Protein 1XWV (pdb70)

B-factor: mean 29.56, std 9.48, range [6.05, 67.04]

Sequence (258 aa):
DQVDVKDCANNEIIKKVMVDGCHGSDPCIIHRGKPFTLEALFDANQNTKTAKIEIIKASLDGLEIDVPGIDTNACHFMKCPLVKGQQYDAKYTWNVPKIAPKSENVVVTVKLVGDNGVLACAIATHAKIRDDQVDDVKDCANNEIKKVMMVDGCHGSDPCIIHRGKPFTLEALFDANQNTKTAKIEIKASLDGLEIDVPGIDTNACHFMKCCPPLLVKGQQYDAKYTWNVPKIAPKSENVVVTVKLVGDNGVLACAIATHAKIRD

Secondary structure (DSSP, 8-state):
-BB--EESSSS-EEEEEETT--BTS-EEEETTSEEEEEEEEE--S-BS--EEEEEEEETTEEE---S---BGGGTS-SSB-TT-EEEEEEEEE--TTSPPBS-EEEEEEEEETTEEEEEEEE--EEEE-/-BB--EESS-S-EEEEEETT--BTS-EEEETTSEEEEEEEEE-SS-BS--EEEEEEEETTEEEPPTT---BGGGTS-SSB-TT-EEEEEEEEE--TTSPPBS-EEEEEEEEETTEEEEEEEE--EEEE-

Radius of gyration: 23.74 Å; Cα contacts (8 Å, |Δi|>4): 698; chains: 2; bounding box: 24×48×70 Å

Organism: Dermatophagoides farinae (NCBI:txid6954)

Structure (mmCIF, N/CA/C/O backbone):
data_1XWV
#
_entry.id   1XWV
#
_cell.length_a   25.712
_cell.length_b   47.638
_cell.length_c   48.275
_cell.angle_alpha   85.98
_cell.angle_beta   75.90
_cell.angle_gamma   82.76
#
_symmetry.space_group_name_H-M   'P 1'
#
loop_
_entity.id
_entity.type
_entity.pdbx_description
1 polymer 'Der f II'
2 non-polymer 3,6,9,12,15,18,21,24,27,30,33,36,39-TRIDECAOXAHENTETRACONTANE-1,41-DIOL
3 non-polymer 3,6,9,12,15,18,21,24,27-NONAOXANONACOSANE-1,29-DIOL
4 water water
#
loop_
_atom_site.group_PDB
_atom_site.id
_atom_site.type_symbol
_atom_site.label_atom_id
_atom_site.label_alt_id
_atom_site.label_comp_id
_atom_site.label_asym_id
_atom_site.label_entity_id
_atom_site.label_seq_id
_atom_site.pdbx_PDB_ins_code
_atom_site.Cartn_x
_atom_site.Cartn_y
_atom_site.Cartn_z
_atom_site.occupancy
_atom_site.B_iso_or_equiv
_atom_site.auth_seq_id
_atom_site.auth_comp_id
_atom_site.auth_asym_id
_atom_site.auth_atom_id
_atom_site.pdbx_PDB_model_num
ATOM 1 N N . ASP A 1 1 ? -1.827 18.790 10.394 1.00 25.41 1 ASP A N 1
ATOM 2 C CA . ASP A 1 1 ? -1.084 19.785 9.567 1.00 26.80 1 ASP A CA 1
ATOM 3 C C . ASP A 1 1 ? 0.010 19.077 8.783 1.00 26.62 1 ASP A C 1
ATOM 4 O O . ASP A 1 1 ? 0.154 17.860 8.852 1.00 19.34 1 ASP A O 1
ATOM 9 N N . GLN A 1 2 ? 0.786 19.841 8.029 1.00 26.33 2 GLN A N 1
ATOM 10 C CA . GLN A 1 2 ? 1.888 19.248 7.293 1.00 27.60 2 GLN A CA 1
ATOM 11 C C . GLN A 1 2 ? 2.945 18.814 8.309 1.00 26.76 2 GLN A C 1
ATOM 12 O O . GLN A 1 2 ? 3.202 19.530 9.277 1.00 27.62 2 GLN A O 1
ATOM 18 N N . VAL A 1 3 ? 3.553 17.651 8.088 1.00 22.81 3 VAL A N 1
ATOM 19 C CA . VAL A 1 3 ? 4.583 17.140 8.983 1.00 22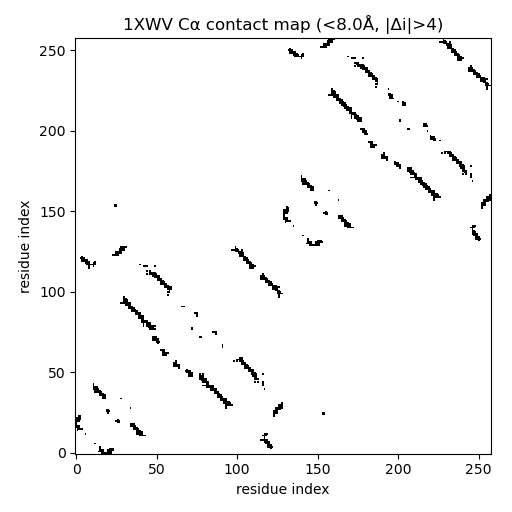.64 3 VAL A CA 1
ATOM 20 C C . VAL A 1 3 ? 5.876 16.798 8.260 1.00 24.69 3 VAL A C 1
ATOM 21 O O . VAL A 1 3 ? 5.885 16.552 7.051 1.00 24.79 3 VAL A O 1
ATOM 25 N N . ASP A 1 4 ? 6.965 16.760 9.022 1.00 25.16 4 ASP A N 1
ATOM 26 C CA . ASP A 1 4 ? 8.283 16.447 8.486 1.00 26.55 4 ASP A CA 1
ATOM 27 C C . ASP A 1 4 ? 8.514 14.956 8.337 1.00 25.54 4 ASP A C 1
ATOM 28 O O . ASP A 1 4 ? 8.309 14.197 9.279 1.00 21.80 4 ASP A O 1
ATOM 33 N N . VAL A 1 5 ? 8.951 14.544 7.150 1.00 20.12 5 VAL A N 1
ATOM 34 C CA . VAL A 1 5 ? 9.269 13.142 6.905 1.00 20.86 5 VAL A CA 1
ATOM 35 C C . VAL A 1 5 ? 10.583 13.057 6.135 1.00 21.68 5 VAL A C 1
ATOM 36 O O . VAL A 1 5 ? 11.006 14.033 5.504 1.00 18.75 5 VAL A O 1
ATOM 40 N N . LYS A 1 6 ? 11.232 11.898 6.190 1.00 21.43 6 LYS A N 1
ATOM 41 C CA . LYS A 1 6 ? 12.482 11.681 5.467 1.00 23.32 6 LYS A CA 1
ATOM 42 C C . LYS A 1 6 ? 12.150 10.830 4.230 1.00 25.98 6 LYS A C 1
ATOM 43 O O . LYS A 1 6 ? 11.481 9.804 4.347 1.00 26.37 6 LYS A O 1
ATOM 49 N N . ASP A 1 7 ? 12.632 11.237 3.059 1.00 20.93 7 ASP A N 1
ATOM 50 C CA . ASP A 1 7 ? 12.324 10.498 1.833 1.00 21.96 7 ASP A CA 1
ATOM 51 C C . ASP A 1 7 ? 13.296 9.355 1.589 1.00 23.66 7 ASP A C 1
ATOM 52 O O . ASP A 1 7 ? 14.515 9.541 1.620 1.00 27.21 7 ASP A O 1
ATOM 57 N N . CYS A 1 8 ? 12.759 8.163 1.357 1.00 19.44 8 CYS A N 1
ATOM 58 C CA . CYS A 1 8 ? 13.611 7.005 1.149 1.00 23.87 8 CYS A CA 1
ATOM 59 C C . CYS A 1 8 ? 13.546 6.429 -0.260 1.00 21.43 8 CYS A C 1
ATOM 60 O O . CYS A 1 8 ? 13.766 5.238 -0.464 1.00 22.42 8 CYS A O 1
ATOM 63 N N . ALA A 1 9 ? 13.226 7.289 -1.223 1.00 21.20 9 ALA A N 1
ATOM 64 C CA . ALA A 1 9 ? 13.198 6.900 -2.631 1.00 21.50 9 ALA A CA 1
ATOM 65 C C . ALA A 1 9 ? 13.761 8.093 -3.414 1.00 23.54 9 ALA A C 1
ATOM 66 O O . ALA A 1 9 ? 14.882 8.522 -3.136 1.00 25.18 9 ALA A O 1
ATOM 68 N N . ASN A 1 10 ? 12.997 8.676 -4.330 1.00 21.63 10 ASN A N 1
ATOM 69 C CA . ASN A 1 10 ? 13.532 9.789 -5.103 1.00 24.58 10 ASN A CA 1
ATOM 70 C C . ASN A 1 10 ? 12.739 11.073 -4.997 1.00 24.69 10 ASN A C 1
ATOM 71 O O . ASN A 1 10 ? 12.563 11.788 -5.985 1.00 25.41 10 ASN A O 1
ATOM 76 N N . ASN A 1 11 ? 12.247 11.374 -3.797 1.00 22.29 11 ASN A N 1
ATOM 77 C CA . ASN A 1 11 ? 11.495 12.607 -3.580 1.00 24.69 11 ASN A CA 1
ATOM 78 C C . ASN A 1 11 ? 10.169 12.721 -4.320 1.00 25.03 11 ASN A C 1
ATOM 79 O O . ASN A 1 11 ? 9.721 13.836 -4.603 1.00 24.41 11 ASN A O 1
ATOM 84 N N . GLU A 1 12 ? 9.534 11.591 -4.613 1.00 20.71 12 GLU A N 1
ATOM 85 C CA . GLU A 1 12 ? 8.251 11.610 -5.309 1.00 20.10 12 GLU A CA 1
ATOM 86 C C . GLU A 1 12 ? 7.159 12.251 -4.450 1.00 21.44 12 GLU A C 1
ATOM 87 O O . GLU A 1 12 ? 6.240 12.881 -4.969 1.00 16.62 12 GLU A O 1
ATOM 93 N N A ILE A 1 13 ? 7.275 12.102 -3.133 0.50 16.67 13 ILE A N 1
ATOM 94 N N B ILE A 1 13 ? 7.276 12.101 -3.133 0.50 16.78 13 ILE A N 1
ATOM 95 C CA A ILE A 1 13 ? 6.303 12.674 -2.212 0.50 17.71 13 ILE A CA 1
ATOM 96 C CA B ILE A 1 13 ? 6.304 12.674 -2.213 0.50 18.00 13 ILE A CA 1
ATOM 97 C C A ILE A 1 13 ? 6.536 14.182 -2.097 0.50 18.87 13 ILE A C 1
ATOM 98 C C B ILE A 1 13 ? 6.535 14.182 -2.098 0.50 18.98 13 ILE A C 1
ATOM 99 O O A ILE A 1 13 ? 7.652 14.622 -1.836 0.50 21.61 13 ILE A O 1
ATOM 100 O O B ILE A 1 13 ? 7.652 14.622 -1.836 0.50 21.63 13 ILE A O 1
ATOM 109 N N . LYS A 1 14 ? 5.477 14.959 -2.298 1.00 15.01 14 LYS A N 1
ATOM 110 C CA . LYS A 1 14 ? 5.561 16.423 -2.237 1.00 23.06 14 LYS A CA 1
ATOM 111 C C . LYS A 1 14 ? 5.085 17.042 -0.925 1.00 22.94 14 LYS A C 1
ATOM 112 O O . LYS A 1 14 ? 5.544 18.115 -0.531 1.00 21.30 14 LYS A O 1
ATOM 118 N N . LYS A 1 15 ? 4.142 16.387 -0.263 1.00 23.46 15 LYS A N 1
ATOM 119 C CA . LYS A 1 15 ? 3.622 16.929 0.987 1.00 21.81 15 LYS A CA 1
ATOM 120 C C . LYS A 1 15 ? 2.970 15.816 1.772 1.00 22.14 15 LYS A C 1
ATOM 121 O O . LYS A 1 15 ? 2.299 14.965 1.199 1.00 19.88 15 LYS A O 1
ATOM 127 N N . VAL A 1 16 ? 3.191 15.805 3.081 1.00 15.03 16 VAL A N 1
ATOM 128 C CA . VAL A 1 16 ? 2.558 14.807 3.916 1.00 16.50 16 VAL A CA 1
ATOM 129 C C . VAL A 1 16 ? 1.886 15.581 5.039 1.00 17.51 16 VAL A C 1
ATOM 130 O O . VAL A 1 16 ? 2.475 16.502 5.606 1.00 19.89 16 VAL A O 1
ATOM 134 N N . MET A 1 17 ? 0.639 15.218 5.316 1.00 16.58 17 MET A N 1
ATOM 135 C CA . MET A 1 17 ? -0.152 15.835 6.370 1.00 20.55 17 MET A CA 1
ATOM 136 C C . MET A 1 17 ? -0.667 14.746 7.301 1.00 18.72 17 MET A C 1
ATOM 137 O O . MET A 1 17 ? -1.001 13.647 6.859 1.00 19.46 17 MET A O 1
ATOM 142 N N . VAL A 1 18 ? -0.746 15.065 8.588 1.00 16.45 18 VAL A N 1
ATOM 143 C CA . VAL A 1 18 ? -1.247 14.124 9.570 1.00 19.85 18 VAL A CA 1
ATOM 144 C C . VAL A 1 18 ? -2.163 14.891 10.519 1.00 20.45 18 VAL A C 1
ATOM 145 O O . VAL A 1 18 ? -1.743 15.857 11.140 1.00 19.32 18 VAL A O 1
ATOM 149 N N . ASP A 1 19 ? -3.418 14.465 10.609 1.00 22.71 19 ASP A N 1
ATOM 150 C CA . ASP A 1 19 ? -4.375 15.131 11.485 1.00 23.73 19 ASP A CA 1
ATOM 151 C C . ASP A 1 19 ? -3.897 15.170 12.929 1.00 21.19 19 ASP A C 1
ATOM 152 O O . ASP A 1 19 ? -3.608 14.136 13.520 1.00 21.72 19 ASP A O 1
ATOM 157 N N . GLY A 1 20 ? -3.816 16.376 13.482 1.00 24.77 20 GLY A N 1
ATOM 158 C CA . GLY A 1 20 ? -3.394 16.538 14.863 1.00 22.03 20 GLY A CA 1
ATOM 159 C C . GLY A 1 20 ? -1.896 16.710 15.062 1.00 22.36 20 GLY A C 1
ATOM 160 O O . GLY A 1 20 ? -1.444 16.924 16.185 1.00 22.40 20 GLY A O 1
ATOM 161 N N . CYS A 1 21 ? -1.120 16.611 13.990 1.00 17.88 21 CYS A N 1
ATOM 162 C CA . CYS A 1 21 ? 0.326 16.762 14.107 1.00 20.00 21 CYS A CA 1
ATOM 163 C C . CYS A 1 21 ? 0.850 17.934 13.319 1.00 20.79 21 CYS A C 1
ATOM 164 O O . CYS A 1 21 ? 0.173 18.415 12.409 1.00 19.42 21 CYS A O 1
ATOM 167 N N . HIS A 1 22 ? 2.056 18.391 13.666 1.00 17.78 22 HIS A N 1
ATOM 168 C CA . HIS A 1 22 ? 2.644 19.557 13.014 1.00 22.47 22 HIS A CA 1
ATOM 169 C C . HIS A 1 22 ? 4.163 19.545 12.858 1.00 19.61 22 HIS A C 1
ATOM 170 O O . HIS A 1 22 ? 4.894 19.273 13.810 1.00 24.50 22 HIS A O 1
ATOM 177 N N . GLY A 1 23 ? 4.625 19.879 11.652 1.00 21.27 23 GLY A N 1
ATOM 178 C CA . GLY A 1 23 ? 6.052 19.946 11.353 1.00 20.44 23 GLY A CA 1
ATOM 179 C C . GLY A 1 23 ? 6.935 18.858 11.929 1.00 22.60 23 GLY A C 1
ATOM 180 O O . GLY A 1 23 ? 6.712 17.680 11.673 1.00 24.90 23 GLY A O 1
ATOM 181 N N . SER A 1 24 ? 7.952 19.246 12.695 1.00 25.42 24 SER A N 1
ATOM 182 C CA . SER A 1 24 ? 8.850 18.270 13.311 1.00 21.92 24 SER A CA 1
ATOM 183 C C . SER A 1 24 ? 8.515 18.043 14.787 1.00 19.73 24 SER A C 1
ATOM 184 O O . SER A 1 24 ? 9.307 17.461 15.522 1.00 26.21 24 SER A O 1
ATOM 187 N N . ASP A 1 25 ? 7.350 18.508 15.216 1.00 19.96 25 ASP A N 1
ATOM 188 C CA . ASP A 1 25 ? 6.930 18.325 16.612 1.00 13.42 25 ASP A CA 1
ATOM 189 C C . ASP A 1 25 ? 6.669 16.827 16.832 1.00 20.88 25 ASP A C 1
ATOM 190 O O . ASP A 1 25 ? 6.439 16.069 15.874 1.00 16.04 25 ASP A O 1
ATOM 195 N N . PRO A 1 26 ? 6.725 16.375 18.089 1.00 19.50 26 PRO A N 1
ATOM 196 C CA . PRO A 1 26 ? 6.446 14.954 18.316 1.00 16.09 26 PRO A CA 1
ATOM 197 C C . PRO A 1 26 ? 5.000 14.813 17.845 1.00 16.57 26 PRO A C 1
ATOM 198 O O . PRO A 1 26 ? 4.172 15.678 18.130 1.00 16.48 26 PRO A O 1
ATOM 202 N N . CYS A 1 27 ? 4.704 13.743 17.114 1.00 15.16 27 CYS A N 1
ATOM 203 C CA . CYS A 1 27 ? 3.371 13.521 16.574 1.00 15.08 27 CYS A CA 1
ATOM 204 C C . CYS A 1 27 ? 2.709 12.465 17.422 1.00 13.50 27 CYS A C 1
ATOM 205 O O . CYS A 1 27 ? 3.058 11.287 17.351 1.00 13.14 27 CYS A O 1
ATOM 208 N N . ILE A 1 28 ? 1.774 12.911 18.251 1.00 13.85 28 ILE A N 1
ATOM 209 C CA . ILE A 1 28 ? 1.110 12.015 19.168 1.00 14.76 28 ILE A CA 1
ATOM 210 C C . ILE A 1 28 ? 0.054 11.155 18.557 1.00 17.11 28 ILE A C 1
ATOM 211 O O . ILE A 1 28 ? -0.903 11.647 17.956 1.00 16.69 28 ILE A O 1
ATOM 216 N N . ILE A 1 29 ? 0.245 9.854 18.705 1.00 14.58 29 ILE A N 1
ATOM 217 C CA . ILE A 1 29 ? -0.711 8.902 18.215 1.00 17.39 29 ILE A CA 1
ATOM 218 C C . ILE A 1 29 ? -1.396 8.318 19.435 1.00 20.01 29 ILE A C 1
ATOM 219 O O . ILE A 1 29 ? -0.765 7.665 20.260 1.00 19.37 29 ILE A O 1
ATOM 224 N N . HIS A 1 30 ? -2.692 8.595 19.546 1.00 20.31 30 HIS A N 1
ATOM 225 C CA . HIS A 1 30 ? -3.486 8.123 20.669 1.00 22.23 30 HIS A CA 1
ATOM 226 C C . HIS A 1 30 ? -4.029 6.748 20.327 1.00 23.44 30 HIS A C 1
ATOM 227 O O . HIS A 1 30 ? -4.848 6.589 19.421 1.00 21.64 30 HIS A O 1
ATOM 234 N N . ARG A 1 31 ? -3.547 5.738 21.034 1.00 20.10 31 ARG A N 1
ATOM 235 C CA . ARG A 1 31 ? -4.005 4.397 20.759 1.00 23.92 31 ARG A CA 1
ATOM 236 C C . ARG A 1 31 ? -5.506 4.275 21.039 1.00 24.86 31 ARG A C 1
ATOM 237 O O . ARG A 1 31 ? -6.037 4.916 21.949 1.00 24.33 31 ARG A O 1
ATOM 245 N N . GLY A 1 32 ? -6.183 3.469 20.228 1.00 22.70 32 GLY A N 1
ATOM 246 C CA . GLY A 1 32 ? -7.612 3.287 20.385 1.00 24.41 32 GLY A CA 1
ATOM 247 C C . GLY A 1 32 ? -8.400 4.313 19.587 1.00 26.20 32 GLY A C 1
ATOM 248 O O . GLY A 1 32 ? -9.627 4.385 19.685 1.00 25.26 32 GLY A O 1
ATOM 249 N N . LYS A 1 33 ? -7.707 5.121 18.788 1.00 22.38 33 LYS A N 1
ATOM 250 C CA . LYS A 1 33 ? -8.405 6.130 18.014 1.00 23.60 33 LYS A CA 1
ATOM 251 C C . LYS A 1 33 ? -7.949 6.226 16.588 1.00 19.88 33 LYS A C 1
ATOM 252 O O . LYS A 1 33 ? -6.849 5.804 16.250 1.00 19.81 33 LYS A O 1
ATOM 258 N N . PRO A 1 34 ? -8.780 6.828 15.736 1.00 20.61 34 PRO A N 1
ATOM 259 C CA . PRO A 1 34 ? -8.441 6.976 14.321 1.00 19.20 34 PRO A CA 1
ATOM 260 C C . PRO A 1 34 ? -7.254 7.902 14.077 1.00 21.18 34 PRO A C 1
ATOM 261 O O . PRO A 1 34 ? -7.150 8.977 14.668 1.00 21.83 34 PRO A O 1
ATOM 265 N N . PHE A 1 35 ? -6.374 7.472 13.180 1.00 17.52 35 PHE A N 1
ATOM 266 C CA . PHE A 1 35 ? -5.182 8.227 12.813 1.00 19.40 35 PHE A CA 1
ATOM 267 C C . PHE A 1 35 ? -5.355 8.509 11.327 1.00 17.17 35 PHE A C 1
ATOM 268 O O . PHE A 1 35 ? -5.561 7.585 10.565 1.00 14.08 35 PHE A O 1
ATOM 276 N N . THR A 1 36 ? -5.272 9.772 10.928 1.00 18.83 36 THR A N 1
ATOM 277 C CA . THR A 1 36 ? -5.463 10.133 9.528 1.00 21.29 36 THR A CA 1
ATOM 278 C C . THR A 1 36 ? -4.286 10.873 8.903 1.00 22.03 36 THR A C 1
ATOM 279 O O . THR A 1 36 ? -3.783 11.833 9.464 1.00 16.81 36 THR A O 1
ATOM 283 N N . LEU A 1 37 ? -3.862 10.424 7.728 1.00 21.75 37 LEU A N 1
ATOM 284 C CA . LEU A 1 37 ? -2.786 11.098 7.033 1.00 23.51 37 LEU A CA 1
ATOM 285 C C . LEU A 1 37 ? -3.153 11.295 5.579 1.00 22.02 37 LEU A C 1
ATOM 286 O O . LEU A 1 37 ? -4.082 10.683 5.058 1.00 19.70 37 LEU A O 1
ATOM 291 N N . GLU A 1 38 ? -2.391 12.149 4.923 1.00 22.13 38 GLU A N 1
ATOM 292 C CA . GLU A 1 38 ? -2.633 12.434 3.537 1.00 19.18 38 GLU A CA 1
ATOM 293 C C . GLU A 1 38 ? -1.302 12.823 2.934 1.00 22.92 38 GLU A C 1
ATOM 294 O O . GLU A 1 38 ? -0.550 13.598 3.524 1.00 19.22 38 GLU A O 1
ATOM 300 N N . ALA A 1 39 ? -0.994 12.268 1.767 1.00 15.51 39 ALA A N 1
ATOM 301 C CA . ALA A 1 39 ? 0.267 12.585 1.118 1.00 16.27 39 ALA A CA 1
ATOM 302 C C . ALA A 1 39 ? 0.039 12.805 -0.360 1.00 19.82 39 ALA A C 1
ATOM 303 O O . ALA A 1 39 ? -0.732 12.086 -0.990 1.00 17.15 39 ALA A O 1
ATOM 305 N N . LEU A 1 40 ? 0.696 13.830 -0.887 1.00 15.95 40 LEU A N 1
ATOM 306 C CA . LEU A 1 40 ? 0.622 14.137 -2.305 1.00 20.19 40 LEU A CA 1
ATOM 307 C C . LEU A 1 40 ? 1.946 13.670 -2.892 1.00 17.35 40 LEU A C 1
ATOM 308 O O . LEU A 1 40 ? 2.998 13.890 -2.307 1.00 19.36 40 LEU A O 1
ATOM 313 N N . PHE A 1 41 ? 1.899 12.999 -4.040 1.00 21.10 41 PHE A N 1
ATOM 314 C CA . PHE A 1 41 ? 3.123 12.537 -4.672 1.00 19.42 41 PHE A CA 1
ATOM 315 C C . PHE A 1 41 ? 2.947 12.461 -6.184 1.00 17.90 41 PHE A C 1
ATOM 316 O O . PHE A 1 41 ? 1.835 12.305 -6.669 1.00 20.10 41 PHE A O 1
ATOM 324 N N . ASP A 1 42 ? 4.052 12.588 -6.911 1.00 19.05 42 ASP A N 1
ATOM 325 C CA . ASP A 1 42 ? 4.037 12.493 -8.370 1.00 21.35 42 ASP A CA 1
ATOM 326 C C . ASP A 1 42 ? 4.398 11.050 -8.748 1.00 20.60 42 ASP A C 1
ATOM 327 O O . ASP A 1 42 ? 5.380 10.507 -8.243 1.00 16.96 42 ASP A O 1
ATOM 332 N N . ALA A 1 43 ? 3.598 10.443 -9.623 1.00 22.43 43 ALA A N 1
ATOM 333 C CA . ALA A 1 43 ? 3.830 9.072 -10.067 1.00 18.68 43 ALA A CA 1
ATOM 334 C C . ALA A 1 43 ? 5.066 9.042 -10.963 1.00 23.36 43 ALA A C 1
ATOM 335 O O . ALA A 1 43 ? 5.174 9.824 -11.912 1.00 20.77 43 ALA A O 1
ATOM 337 N N . ASN A 1 44 ? 5.985 8.126 -10.666 1.00 22.59 44 ASN A N 1
ATOM 338 C CA . ASN A 1 44 ? 7.231 8.030 -11.411 1.00 21.76 44 ASN A CA 1
ATOM 339 C C . ASN A 1 44 ? 7.226 6.946 -12.467 1.00 22.37 44 ASN A C 1
ATOM 340 O O . ASN A 1 44 ? 8.276 6.596 -13.003 1.00 22.95 44 ASN A O 1
ATOM 345 N N . GLN A 1 45 ? 6.045 6.422 -12.766 1.00 19.37 45 GLN A N 1
ATOM 346 C CA . GLN A 1 45 ? 5.929 5.348 -13.732 1.00 25.99 45 GLN A CA 1
ATOM 347 C C . GLN A 1 45 ? 4.464 5.178 -14.042 1.00 25.35 45 GLN A C 1
ATOM 348 O O . GLN A 1 45 ? 3.608 5.706 -13.330 1.00 23.18 45 GLN A O 1
ATOM 354 N N . ASN A 1 46 ? 4.182 4.438 -15.105 1.00 23.46 46 ASN A N 1
ATOM 355 C CA . ASN A 1 46 ? 2.808 4.119 -15.475 1.00 21.56 46 ASN A CA 1
ATOM 356 C C . ASN A 1 46 ? 2.593 2.764 -14.818 1.00 24.42 46 ASN A C 1
ATOM 357 O O . ASN A 1 46 ? 3.360 1.822 -15.067 1.00 23.25 46 ASN A O 1
ATOM 362 N N . THR A 1 47 ? 1.562 2.643 -13.996 1.00 16.89 47 THR A N 1
ATOM 363 C CA . THR A 1 47 ? 1.366 1.385 -13.308 1.00 22.37 47 THR A CA 1
ATOM 364 C C . THR A 1 47 ? -0.061 0.987 -13.042 1.00 25.05 47 THR A C 1
ATOM 365 O O . THR A 1 47 ? -0.904 1.818 -12.728 1.00 26.89 47 THR A O 1
ATOM 369 N N . LYS A 1 48 ? -0.311 -0.312 -13.182 1.00 23.32 48 LYS A N 1
ATOM 370 C CA . LYS A 1 48 ? -1.620 -0.881 -12.961 1.00 24.76 48 LYS A CA 1
ATOM 371 C C . LYS A 1 48 ? -1.828 -1.110 -11.473 1.00 24.53 48 LYS A C 1
ATOM 372 O O . LYS A 1 48 ? -2.970 -1.119 -11.001 1.00 24.92 48 LYS A O 1
ATOM 378 N N . THR A 1 49 ? -0.730 -1.281 -10.737 1.00 24.35 49 THR A N 1
ATOM 379 C CA . THR A 1 49 ? -0.809 -1.519 -9.297 1.00 24.77 49 THR A CA 1
ATOM 380 C C . THR A 1 49 ? -0.109 -0.477 -8.432 1.00 23.00 49 THR A C 1
ATOM 381 O O . THR A 1 49 ? 0.783 0.236 -8.878 1.00 22.09 49 THR A O 1
ATOM 385 N N . ALA A 1 50 ? -0.538 -0.401 -7.179 1.00 21.33 50 ALA A N 1
ATOM 386 C CA . ALA A 1 50 ? 0.036 0.513 -6.198 1.00 21.74 50 ALA A CA 1
ATOM 387 C C . ALA A 1 50 ? -0.189 -0.232 -4.891 1.00 21.37 50 ALA A C 1
ATOM 388 O O . ALA A 1 50 ? -1.329 -0.437 -4.482 1.00 22.65 50 ALA A O 1
ATOM 390 N N . LYS A 1 51 ? 0.901 -0.670 -4.264 1.00 21.74 51 LYS A N 1
ATOM 391 C CA . LYS A 1 51 ? 0.823 -1.451 -3.030 1.00 26.25 51 LYS A CA 1
ATOM 392 C C . LYS A 1 51 ? 1.566 -0.822 -1.853 1.00 21.35 51 LYS A C 1
ATOM 393 O O . LYS A 1 51 ? 2.731 -0.471 -1.983 1.00 24.50 51 LYS A O 1
ATOM 399 N N . ILE A 1 52 ? 0.876 -0.707 -0.718 1.00 22.04 52 ILE A N 1
ATOM 400 C CA . 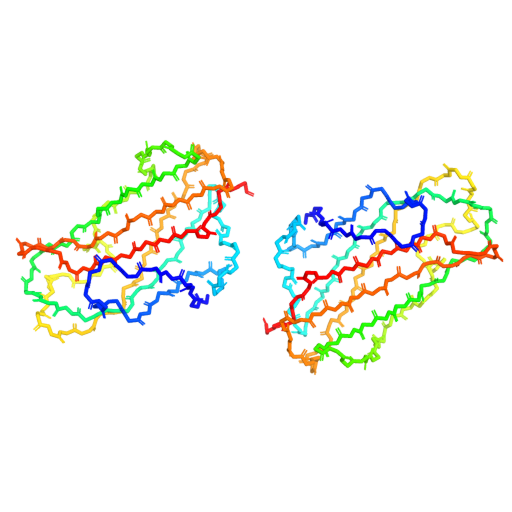ILE A 1 52 ? 1.413 -0.137 0.530 1.00 20.12 52 ILE A CA 1
ATOM 401 C C . ILE A 1 52 ? 2.220 -1.174 1.317 1.00 20.42 52 ILE A C 1
ATOM 402 O O . ILE A 1 52 ? 1.716 -2.260 1.595 1.00 19.74 52 ILE A O 1
ATOM 407 N N . GLU A 1 53 ? 3.470 -0.846 1.652 1.00 16.41 53 GLU A N 1
ATOM 408 C CA . GLU A 1 53 ? 4.312 -1.721 2.476 1.00 22.52 53 GLU A CA 1
ATOM 409 C C . GLU A 1 53 ? 4.718 -0.859 3.678 1.00 22.86 53 GLU A C 1
ATOM 410 O O . GLU A 1 53 ? 5.329 0.191 3.518 1.00 21.18 53 GLU A O 1
ATOM 416 N N A ILE A 1 54 ? 4.369 -1.306 4.881 0.50 23.68 54 ILE A N 1
ATOM 417 N N B ILE A 1 54 ? 4.385 -1.303 4.883 0.50 23.45 54 ILE A N 1
ATOM 418 C CA A ILE A 1 54 ? 4.687 -0.551 6.096 0.50 22.19 54 ILE A CA 1
ATOM 419 C CA B ILE A 1 54 ? 4.703 -0.512 6.061 0.50 21.87 54 ILE A CA 1
ATOM 420 C C A ILE A 1 54 ? 5.529 -1.309 7.101 0.50 24.89 54 ILE A C 1
ATOM 421 C C B ILE A 1 54 ? 5.502 -1.284 7.110 0.50 24.70 54 ILE A C 1
ATOM 422 O O A ILE A 1 54 ? 5.310 -2.491 7.348 0.50 25.83 54 ILE A O 1
ATOM 423 O O B ILE A 1 54 ? 5.263 -2.462 7.354 0.50 25.75 54 ILE A O 1
ATOM 432 N N . LYS A 1 55 ? 6.466 -0.601 7.715 1.00 22.91 55 LYS A N 1
ATOM 433 C CA . LYS A 1 55 ? 7.300 -1.193 8.745 1.00 25.44 55 LYS A CA 1
ATOM 434 C C . LYS A 1 55 ? 7.251 -0.246 9.922 1.00 26.51 55 LYS A C 1
ATOM 435 O O . LYS A 1 55 ? 7.296 0.972 9.752 1.00 23.90 55 LYS A O 1
ATOM 441 N N . ALA A 1 56 ? 7.141 -0.800 11.113 1.00 21.77 56 ALA A N 1
ATOM 442 C CA . ALA A 1 56 ? 7.129 0.041 12.281 1.00 22.34 56 ALA A CA 1
ATOM 443 C C . ALA A 1 56 ? 7.984 -0.636 13.328 1.00 21.31 56 ALA A C 1
ATOM 444 O O . ALA A 1 56 ? 7.960 -1.864 13.488 1.00 18.32 56 ALA A O 1
ATOM 446 N N . SER A 1 57 ? 8.772 0.182 14.006 1.00 17.81 57 SER A N 1
ATOM 447 C CA . SER A 1 57 ? 9.627 -0.310 15.064 1.00 18.06 57 SER A CA 1
ATOM 448 C C . SER A 1 57 ? 9.368 0.559 16.271 1.00 21.06 57 SER A C 1
ATOM 449 O O . SER A 1 57 ? 9.381 1.792 16.183 1.00 15.89 57 SER A O 1
ATOM 452 N N . LEU A 1 58 ? 9.086 -0.096 17.390 1.00 14.04 58 LEU A N 1
ATOM 453 C CA . LEU A 1 58 ? 8.827 0.592 18.642 1.00 19.10 58 LEU A CA 1
ATOM 454 C C . LEU A 1 58 ? 9.993 0.240 19.552 1.00 23.97 58 LEU A C 1
ATOM 455 O O . LEU A 1 58 ? 10.239 -0.942 19.821 1.00 17.82 58 LEU A O 1
ATOM 460 N N . ASP A 1 59 ? 10.705 1.270 20.003 1.00 22.03 59 ASP A N 1
ATOM 461 C CA . ASP A 1 59 ? 11.872 1.105 20.868 1.00 24.31 59 ASP A CA 1
ATOM 462 C C . ASP A 1 59 ? 12.800 0.028 20.317 1.00 25.58 59 ASP A C 1
ATOM 463 O O . ASP A 1 59 ? 13.343 -0.784 21.071 1.00 22.42 59 ASP A O 1
ATOM 468 N N . GLY A 1 60 ? 12.965 0.026 18.996 1.00 23.57 60 GLY A N 1
ATOM 469 C CA . GLY A 1 60 ? 13.840 -0.932 18.343 1.00 23.91 60 GLY A CA 1
ATOM 470 C C . GLY A 1 60 ? 13.241 -2.257 17.923 1.00 27.88 60 GLY A C 1
ATOM 471 O O . GLY A 1 60 ? 13.862 -3.002 17.164 1.00 31.27 60 GLY A O 1
ATOM 472 N N . LEU A 1 61 ? 12.044 -2.565 18.410 1.00 27.77 61 LEU A N 1
ATOM 473 C CA . LEU A 1 61 ? 11.398 -3.828 18.082 1.00 25.95 61 LEU A CA 1
ATOM 474 C C . LEU A 1 61 ? 10.398 -3.696 16.942 1.00 29.46 61 LEU A C 1
ATOM 475 O O . LEU A 1 61 ? 9.441 -2.923 17.019 1.00 23.42 61 LEU A O 1
ATOM 480 N N . GLU A 1 62 ? 10.624 -4.462 15.883 1.00 25.16 62 GLU A N 1
ATOM 481 C CA . GLU A 1 62 ? 9.723 -4.437 14.753 1.00 33.10 62 GLU A CA 1
ATOM 482 C C . GLU A 1 62 ? 8.396 -4.981 15.208 1.00 32.29 62 GLU A C 1
ATOM 483 O O . GLU A 1 62 ? 8.333 -5.937 15.979 1.00 33.22 62 GLU A O 1
ATOM 489 N N . ILE A 1 63 ? 7.326 -4.372 14.726 1.00 33.72 63 ILE A N 1
ATOM 490 C CA . ILE A 1 63 ? 6.005 -4.819 15.094 1.00 33.06 63 ILE A CA 1
ATOM 491 C C . ILE A 1 63 ? 5.106 -4.835 13.876 1.00 34.63 63 ILE A C 1
ATOM 492 O O . ILE A 1 63 ? 5.297 -4.069 12.934 1.00 33.81 63 ILE A O 1
ATOM 497 N N . ASP A 1 64 ? 4.125 -5.725 13.905 1.00 33.73 64 ASP A N 1
ATOM 498 C CA . ASP A 1 64 ? 3.192 -5.871 12.806 1.00 35.53 64 ASP A CA 1
ATOM 499 C C . ASP A 1 64 ? 2.087 -4.826 12.890 1.00 36.22 64 ASP A C 1
ATOM 500 O O . ASP A 1 64 ? 1.396 -4.732 13.907 1.00 34.40 64 ASP A O 1
ATOM 505 N N . VAL A 1 65 ? 1.935 -4.033 11.830 1.00 32.07 65 VAL A N 1
ATOM 506 C CA . VAL A 1 65 ? 0.894 -3.013 11.782 1.00 30.88 65 VAL A CA 1
ATOM 507 C C . VAL A 1 65 ? -0.294 -3.673 11.089 1.00 31.03 65 VAL A C 1
ATOM 508 O O . VAL A 1 65 ? -0.352 -3.759 9.863 1.00 27.42 65 VAL A O 1
ATOM 512 N N . PRO A 1 66 ? -1.256 -4.162 11.885 1.00 31.40 66 PRO A N 1
ATOM 513 C CA . PRO A 1 66 ? -2.468 -4.843 11.445 1.00 32.35 66 PRO A CA 1
ATOM 514 C C . PRO A 1 66 ? -3.589 -3.983 10.881 1.00 34.40 66 PRO A C 1
ATOM 515 O O . PRO A 1 66 ? -3.653 -2.771 11.101 1.00 32.90 66 PRO A O 1
ATOM 519 N N . GLY A 1 67 ? -4.473 -4.647 10.148 1.00 34.61 67 GLY A N 1
ATOM 520 C CA . GLY A 1 67 ? -5.634 -3.997 9.569 1.00 37.98 67 GLY A CA 1
ATOM 521 C C . GLY A 1 67 ? -5.481 -2.915 8.516 1.00 38.19 67 GLY A C 1
ATOM 522 O O . GLY A 1 67 ? -6.335 -2.037 8.432 1.00 39.49 67 GLY A O 1
ATOM 523 N N . ILE A 1 68 ? -4.417 -2.948 7.720 1.00 36.70 68 ILE A N 1
ATOM 524 C CA . ILE A 1 68 ? -4.263 -1.944 6.672 1.00 36.05 68 ILE A CA 1
ATOM 525 C C . ILE A 1 68 ? -4.524 -2.589 5.324 1.00 37.59 68 ILE A C 1
ATOM 526 O O . ILE A 1 68 ? -3.928 -3.616 5.004 1.00 35.62 68 ILE A O 1
ATOM 531 N N . ASP A 1 69 ? -5.427 -1.997 4.544 1.00 34.96 69 ASP A N 1
ATOM 532 C CA . ASP A 1 69 ? -5.720 -2.507 3.208 1.00 34.89 69 ASP A CA 1
ATOM 533 C C . ASP A 1 69 ? -4.543 -2.047 2.377 1.00 32.72 69 ASP A C 1
ATOM 534 O O . ASP A 1 69 ? -4.438 -0.864 2.043 1.00 32.53 69 ASP A O 1
ATOM 539 N N . THR A 1 70 ? -3.668 -2.980 2.033 1.00 31.45 70 THR A N 1
ATOM 540 C CA . THR A 1 70 ? -2.486 -2.639 1.274 1.00 29.70 70 THR A CA 1
ATOM 541 C C . THR A 1 70 ? -2.725 -2.371 -0.222 1.00 30.57 70 THR A C 1
ATOM 542 O O . THR A 1 70 ? -1.765 -2.092 -0.936 1.00 27.07 70 THR A O 1
ATOM 546 N N . ASN A 1 71 ? -3.976 -2.447 -0.700 1.00 28.30 71 ASN A N 1
ATOM 547 C CA . ASN A 1 71 ? -4.221 -2.146 -2.118 1.00 30.64 71 ASN A CA 1
ATOM 548 C C . ASN A 1 71 ? -4.707 -0.734 -2.283 1.00 28.62 71 ASN A C 1
ATOM 549 O O . ASN A 1 71 ? -5.897 -0.416 -2.193 1.00 32.46 71 ASN A O 1
ATOM 554 N N . ALA A 1 72 ? -3.739 0.120 -2.548 1.00 28.57 72 ALA A N 1
ATOM 555 C CA . ALA A 1 72 ? -3.995 1.522 -2.723 1.00 30.62 72 ALA A CA 1
ATOM 556 C C . ALA A 1 72 ? -4.882 1.792 -3.922 1.00 29.61 72 ALA A C 1
ATOM 557 O O . ALA A 1 72 ? -5.461 2.864 -4.018 1.00 30.08 72 ALA A O 1
ATOM 559 N N . CYS A 1 73 ? -4.987 0.844 -4.846 1.00 32.73 73 CYS A N 1
ATOM 560 C CA . CYS A 1 73 ? -5.864 1.076 -5.982 1.00 31.77 73 CYS A CA 1
ATOM 561 C C . CYS A 1 73 ? -7.297 0.958 -5.497 1.00 36.86 73 CYS A C 1
ATOM 562 O O . CYS A 1 73 ? -8.233 1.262 -6.237 1.00 37.86 73 CYS A O 1
ATOM 565 N N . HIS A 1 74 ? -7.475 0.504 -4.257 1.00 37.45 74 HIS A N 1
ATOM 566 C CA . HIS A 1 74 ? -8.812 0.400 -3.693 1.00 39.64 74 HIS A CA 1
ATOM 567 C C . HIS A 1 74 ? -9.252 1.809 -3.293 1.00 39.36 74 HIS A C 1
ATOM 568 O O . HIS A 1 74 ? -10.422 2.018 -2.966 1.00 41.39 74 HIS A O 1
ATOM 575 N N . PHE A 1 75 ? -8.322 2.771 -3.329 1.00 40.20 75 PHE A N 1
ATOM 576 C CA . PHE A 1 75 ? -8.634 4.157 -2.960 1.00 39.35 75 PHE A CA 1
ATOM 577 C C . PHE A 1 75 ? -8.065 5.301 -3.837 1.00 40.95 75 PHE A C 1
ATOM 578 O O . PHE A 1 75 ? -8.337 6.473 -3.568 1.00 42.23 75 PHE A O 1
ATOM 586 N N . MET A 1 76 ? -7.284 4.958 -4.866 1.00 40.16 76 MET A N 1
ATOM 587 C CA . MET A 1 76 ? -6.732 5.923 -5.840 1.00 38.63 76 MET A CA 1
ATOM 588 C C . MET A 1 76 ? -7.288 5.478 -7.197 1.00 38.65 76 MET A C 1
ATOM 589 O O . MET A 1 76 ? -7.862 4.398 -7.300 1.00 38.10 76 MET A O 1
ATOM 594 N N . LYS A 1 77 ? -7.121 6.295 -8.233 1.00 39.26 77 LYS A N 1
ATOM 595 C CA . LYS A 1 77 ? -7.615 5.909 -9.550 1.00 36.95 77 LYS A CA 1
ATOM 596 C C . LYS A 1 77 ? -6.524 5.264 -10.391 1.00 35.19 77 LYS A C 1
ATOM 597 O O . LYS A 1 77 ? -5.784 5.945 -11.103 1.00 34.27 77 LYS A O 1
ATOM 603 N N . CYS A 1 78 ? -6.423 3.943 -10.294 1.00 35.18 78 CYS A N 1
ATOM 604 C CA . CYS A 1 78 ? -5.439 3.195 -11.064 1.00 34.16 78 CYS A CA 1
ATOM 605 C C . CYS A 1 78 ? -6.040 2.831 -12.418 1.00 34.30 78 CYS A C 1
ATOM 606 O O . CYS A 1 78 ? -7.255 2.724 -12.557 1.00 34.17 78 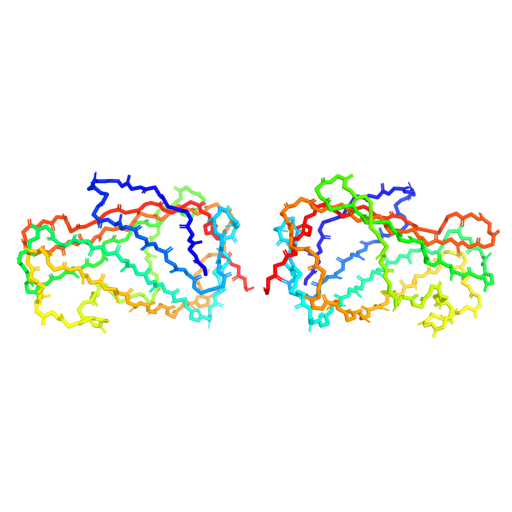CYS A O 1
ATOM 609 N N . PRO A 1 79 ? -5.192 2.640 -13.438 1.00 33.56 79 PRO A N 1
ATOM 610 C CA . PRO A 1 79 ? -3.732 2.751 -13.363 1.00 30.94 79 PRO A CA 1
ATOM 611 C C . PRO A 1 79 ? -3.207 4.168 -13.132 1.00 29.73 79 PRO A C 1
ATOM 612 O O . PRO A 1 79 ? -3.817 5.153 -13.551 1.00 27.73 79 PRO A O 1
ATOM 616 N N . LEU A 1 80 ? -2.064 4.259 -12.463 1.00 28.36 80 LEU A N 1
ATOM 617 C CA . LEU A 1 80 ? -1.428 5.542 -12.202 1.00 23.48 80 LEU A CA 1
ATOM 618 C C . LEU A 1 80 ? -0.659 5.948 -13.450 1.00 25.01 80 LEU A C 1
ATOM 619 O O . LEU A 1 80 ? -0.069 5.101 -14.126 1.00 21.75 80 LEU A O 1
ATOM 624 N N . VAL A 1 81 ? -0.648 7.245 -13.732 1.00 23.29 81 VAL A N 1
ATOM 625 C CA . VAL A 1 81 ? 0.023 7.791 -14.901 1.00 21.85 81 VAL A CA 1
ATOM 626 C C . VAL A 1 81 ? 1.300 8.548 -14.576 1.00 26.83 81 VAL A C 1
ATOM 627 O O . VAL A 1 81 ? 1.312 9.448 -13.739 1.00 26.90 81 VAL A O 1
ATOM 631 N N . LYS A 1 82 ? 2.375 8.187 -15.266 1.00 25.69 82 LYS A N 1
ATOM 632 C CA . LYS A 1 82 ? 3.671 8.817 -15.053 1.00 29.45 82 LYS A CA 1
ATOM 633 C C . LYS A 1 82 ? 3.562 10.336 -15.175 1.00 27.46 82 LYS A C 1
ATOM 634 O O . LYS A 1 82 ? 3.079 10.854 -16.184 1.00 22.42 82 LYS A O 1
ATOM 640 N N . GLY A 1 83 ? 4.003 11.035 -14.131 1.00 23.28 83 GLY A N 1
ATOM 641 C CA . GLY A 1 83 ? 3.959 12.487 -14.121 1.00 26.35 83 GLY A CA 1
ATOM 642 C C . GLY A 1 83 ? 2.713 13.102 -13.505 1.00 27.28 83 GLY A C 1
ATOM 643 O O . GLY A 1 83 ? 2.689 14.301 -13.241 1.00 26.99 83 GLY A O 1
ATOM 644 N N . GLN A 1 84 ? 1.680 12.303 -13.256 1.00 25.06 84 GLN A N 1
ATOM 645 C CA . GLN A 1 84 ? 0.457 12.846 -12.682 1.00 26.06 84 GLN A CA 1
ATOM 646 C C . GLN A 1 84 ? 0.586 12.917 -11.167 1.00 27.25 84 GLN A C 1
ATOM 647 O O . GLN A 1 84 ? 1.345 12.159 -10.563 1.00 22.20 84 GLN A O 1
ATOM 653 N N . GLN A 1 85 ? -0.168 13.822 -10.556 1.00 25.04 85 GLN A N 1
ATOM 654 C CA . GLN A 1 85 ? -0.096 13.950 -9.114 1.00 24.86 85 GLN A CA 1
ATOM 655 C C . GLN A 1 85 ? -1.257 13.257 -8.449 1.00 22.48 85 GLN A C 1
ATOM 656 O O . GLN A 1 85 ? -2.411 13.448 -8.822 1.00 26.41 85 GLN A O 1
ATOM 662 N N . TYR A 1 86 ? -0.941 12.437 -7.455 1.00 22.56 86 TYR A N 1
ATOM 663 C CA . TYR A 1 86 ? -1.972 11.728 -6.743 1.00 19.57 86 TYR A CA 1
ATOM 664 C C . TYR A 1 86 ? -2.078 12.154 -5.293 1.00 22.64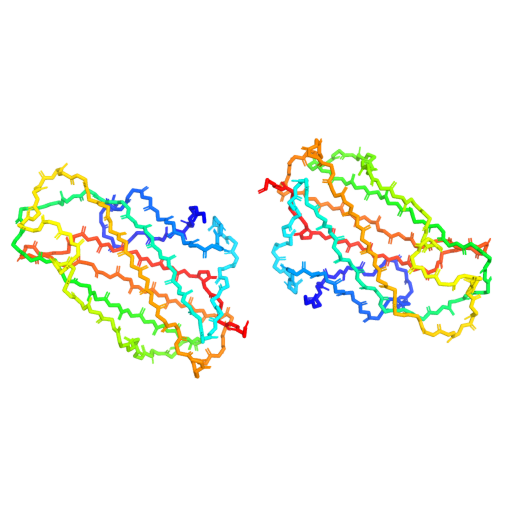 86 TYR A C 1
ATOM 665 O O . TYR A 1 86 ? -1.091 12.503 -4.653 1.00 16.95 86 TYR A O 1
ATOM 674 N N . ASP A 1 87 ? -3.314 12.131 -4.809 1.00 23.59 87 ASP A N 1
ATOM 675 C CA . ASP A 1 87 ? -3.651 12.506 -3.444 1.00 25.06 87 ASP A CA 1
ATOM 676 C C . ASP A 1 87 ? -4.037 11.241 -2.687 1.00 25.28 87 ASP A C 1
ATOM 677 O O . ASP A 1 87 ? -5.158 10.746 -2.817 1.00 28.70 87 ASP A O 1
ATOM 682 N N . ALA A 1 88 ? -3.101 10.710 -1.909 1.00 24.57 88 ALA A N 1
ATOM 683 C CA . ALA A 1 88 ? -3.349 9.491 -1.146 1.00 23.29 88 ALA A CA 1
ATOM 684 C C . ALA A 1 88 ? -3.761 9.832 0.270 1.00 27.20 88 ALA A C 1
ATOM 685 O O . ALA A 1 88 ? -3.036 10.523 0.993 1.00 25.07 88 ALA A O 1
ATOM 687 N N . LYS A 1 89 ? -4.918 9.324 0.679 1.00 23.91 89 LYS A N 1
ATOM 688 C CA . LYS A 1 89 ? -5.439 9.578 2.018 1.00 28.04 89 LYS A CA 1
ATOM 689 C C . LYS A 1 89 ? -5.746 8.259 2.703 1.00 23.91 89 LYS A C 1
ATOM 690 O O . LYS A 1 89 ? -6.183 7.304 2.065 1.00 23.16 89 LYS A O 1
ATOM 696 N N . TYR A 1 90 ? -5.502 8.189 4.005 1.00 24.61 90 TYR A N 1
ATOM 697 C CA . TYR A 1 90 ? -5.773 6.961 4.726 1.00 19.85 90 TYR A CA 1
ATOM 698 C C . TYR A 1 90 ? -6.182 7.267 6.162 1.00 20.45 90 TYR A C 1
ATOM 699 O O . TYR A 1 90 ? -5.673 8.195 6.769 1.00 23.97 90 TYR A O 1
ATOM 708 N N . THR A 1 91 ? -7.137 6.511 6.683 1.00 19.83 91 THR A N 1
ATOM 709 C CA . THR A 1 91 ? -7.556 6.687 8.069 1.00 18.72 91 THR A CA 1
ATOM 710 C C . THR A 1 91 ? -7.458 5.298 8.661 1.00 22.26 91 THR A C 1
ATOM 711 O O . THR A 1 91 ? -8.100 4.357 8.184 1.00 19.98 91 THR A O 1
ATOM 715 N N . TRP A 1 92 ? -6.620 5.157 9.683 1.00 19.04 92 TRP A N 1
ATOM 716 C CA . TRP A 1 92 ? -6.418 3.861 10.313 1.00 22.77 92 TRP A CA 1
ATOM 717 C C . TRP A 1 92 ? -6.800 3.894 11.790 1.00 20.27 92 TRP A C 1
ATOM 718 O O . TRP A 1 92 ? -6.478 4.846 12.493 1.00 22.21 92 TRP A O 1
ATOM 729 N N . ASN A 1 93 ? -7.485 2.855 12.257 1.00 20.37 93 ASN A N 1
ATOM 730 C CA . ASN A 1 93 ? -7.908 2.803 13.659 1.00 25.78 93 ASN A CA 1
ATOM 731 C C . ASN A 1 93 ? -6.750 2.218 14.460 1.00 24.36 93 ASN A C 1
ATOM 732 O O . ASN A 1 93 ? -6.406 1.053 14.299 1.00 25.09 93 ASN A O 1
ATOM 737 N N . VAL A 1 94 ? -6.143 3.036 15.318 1.00 22.50 94 VAL A N 1
ATOM 738 C CA . VAL A 1 94 ? -5.019 2.594 16.101 1.00 22.51 94 VAL A CA 1
ATOM 739 C C . VAL A 1 94 ? -5.529 1.674 17.195 1.00 23.96 94 VAL A C 1
ATOM 740 O O . VAL A 1 94 ? -6.296 2.084 18.079 1.00 20.17 94 VAL A O 1
ATOM 744 N N . PRO A 1 95 ? -5.100 0.398 17.190 1.00 23.67 95 PRO A N 1
ATOM 745 C CA . PRO A 1 95 ? -5.554 -0.501 18.272 1.00 25.62 95 PRO A CA 1
ATOM 746 C C . PRO A 1 95 ? -5.236 0.017 19.691 1.00 23.61 95 PRO A C 1
ATOM 747 O O . PRO A 1 95 ? -4.165 0.516 19.937 1.00 27.69 95 PRO A O 1
ATOM 751 N N . LYS A 1 96 ? -6.247 -0.121 20.557 1.00 26.44 96 LYS A N 1
ATOM 752 C CA . LYS A 1 96 ? -6.118 0.315 21.958 1.00 29.18 96 LYS A CA 1
ATOM 753 C C . LYS A 1 96 ? -4.965 -0.353 22.691 1.00 28.30 96 LYS A C 1
ATOM 754 O O . LYS A 1 96 ? -4.443 0.171 23.675 1.00 29.78 96 LYS A O 1
ATOM 760 N N . ILE A 1 97 ? -4.575 -1.516 22.205 1.00 23.37 97 ILE A N 1
ATOM 761 C CA . ILE A 1 97 ? -3.516 -2.238 22.860 1.00 27.68 97 ILE A CA 1
ATOM 762 C C . ILE A 1 97 ? -2.138 -2.025 22.245 1.00 27.71 97 ILE A C 1
ATOM 763 O O . ILE A 1 97 ? -1.179 -2.695 22.613 1.00 27.81 97 ILE A O 1
ATOM 768 N N . ALA A 1 98 ? -2.020 -1.077 21.319 1.00 23.98 98 ALA A N 1
ATOM 769 C CA . ALA A 1 98 ? -0.706 -0.817 20.749 1.00 26.51 98 ALA A CA 1
ATOM 770 C C . ALA A 1 98 ? 0.158 -0.371 21.923 1.00 22.23 98 ALA A C 1
ATOM 771 O O . ALA A 1 98 ? -0.292 0.402 22.765 1.00 21.82 98 ALA A O 1
ATOM 773 N N . PRO A 1 99 ? 1.400 -0.867 22.004 1.00 24.53 99 PRO A N 1
ATOM 774 C CA . PRO A 1 99 ? 2.291 -0.487 23.102 1.00 24.03 99 PRO A CA 1
ATOM 775 C C . PRO A 1 99 ? 2.704 0.975 23.038 1.00 24.03 99 PRO A C 1
ATOM 776 O O . PRO A 1 99 ? 3.058 1.485 21.968 1.00 21.75 99 PRO A O 1
ATOM 780 N N . LYS A 1 100 ? 2.667 1.645 24.184 1.00 23.38 100 LYS A N 1
ATOM 781 C CA . LYS A 1 100 ? 3.076 3.039 24.246 1.00 23.64 100 LYS A CA 1
ATOM 782 C C . LYS A 1 100 ? 4.586 3.107 24.056 1.00 23.28 100 LYS A C 1
ATOM 783 O O . LYS A 1 100 ? 5.325 2.239 24.529 1.00 21.26 100 LYS A O 1
ATOM 789 N N . SER A 1 101 ? 5.039 4.142 23.362 1.00 16.05 101 SER A N 1
ATOM 790 C CA . SER A 1 101 ? 6.448 4.313 23.080 1.00 16.38 101 SER A CA 1
ATOM 791 C C . SER A 1 101 ? 6.770 5.765 22.749 1.00 15.81 101 SER A C 1
ATOM 792 O O . SER A 1 101 ? 5.957 6.475 22.148 1.00 16.38 101 SER A O 1
ATOM 795 N N . GLU A 1 102 ? 7.962 6.193 23.143 1.00 11.37 102 GLU A N 1
ATOM 796 C CA . GLU A 1 102 ? 8.426 7.538 22.858 1.00 17.93 102 GLU A CA 1
ATOM 797 C C . GLU A 1 102 ? 9.524 7.473 21.794 1.00 17.62 102 GLU A C 1
ATOM 798 O O . GLU A 1 102 ? 10.145 8.487 21.490 1.00 20.01 102 GLU A O 1
ATOM 804 N N . ASN A 1 103 ? 9.762 6.280 21.244 1.00 20.89 103 ASN A N 1
ATOM 805 C CA . ASN A 1 103 ? 10.788 6.083 20.212 1.00 22.68 103 ASN A CA 1
ATOM 806 C C . ASN A 1 103 ? 10.271 5.204 19.092 1.00 22.37 103 ASN A C 1
ATOM 807 O O . ASN A 1 103 ? 10.552 4.008 19.043 1.00 18.95 103 ASN A O 1
ATOM 812 N N . VAL A 1 104 ? 9.537 5.811 18.167 1.00 19.13 104 VAL A N 1
ATOM 813 C CA . VAL A 1 104 ? 8.941 5.077 17.062 1.00 13.90 104 VAL A CA 1
ATOM 814 C C . VAL A 1 104 ? 9.550 5.426 15.697 1.00 15.38 104 VAL A C 1
ATOM 815 O O . VAL A 1 104 ? 9.900 6.579 15.436 1.00 18.57 104 VAL A O 1
ATOM 819 N N . VAL A 1 105 ? 9.684 4.430 14.835 1.00 12.80 105 VAL A N 1
ATOM 820 C CA . VAL A 1 105 ? 10.175 4.682 13.477 1.00 15.54 105 VAL A CA 1
ATOM 821 C C . VAL A 1 105 ? 9.229 3.929 12.547 1.00 16.92 105 VAL A C 1
ATOM 822 O O . VAL A 1 105 ? 9.044 2.715 12.680 1.00 16.49 105 VAL A O 1
ATOM 826 N N . VAL A 1 106 ? 8.612 4.657 11.625 1.00 12.15 106 VAL A N 1
ATOM 827 C CA . VAL A 1 106 ? 7.676 4.070 10.680 1.00 14.63 106 VAL A CA 1
ATOM 828 C C . VAL A 1 106 ? 8.155 4.323 9.251 1.00 18.04 106 VAL A C 1
ATOM 829 O O . VAL A 1 106 ? 8.487 5.447 8.889 1.00 15.71 106 VAL A O 1
ATOM 833 N N . THR A 1 107 ? 8.194 3.266 8.458 1.00 16.28 107 THR A N 1
ATOM 834 C CA . THR A 1 107 ? 8.613 3.360 7.072 1.00 17.22 107 THR A CA 1
ATOM 835 C C . THR A 1 107 ? 7.424 2.935 6.225 1.00 18.01 107 THR A C 1
ATOM 836 O O . THR A 1 107 ? 6.906 1.831 6.393 1.00 15.08 107 THR A O 1
ATOM 840 N N . VAL A 1 108 ? 6.977 3.803 5.331 1.00 15.13 108 VAL A N 1
ATOM 841 C CA . VAL A 1 108 ? 5.864 3.452 4.471 1.00 15.64 108 VAL A CA 1
ATOM 842 C C . VAL A 1 108 ? 6.313 3.502 3.030 1.00 21.59 108 VAL A C 1
ATOM 843 O O . VAL A 1 108 ? 6.698 4.571 2.524 1.00 15.56 108 VAL A O 1
ATOM 847 N N . LYS A 1 109 ? 6.266 2.352 2.364 1.00 23.97 109 LYS A N 1
ATOM 848 C CA . LYS A 1 109 ? 6.678 2.279 0.971 1.00 22.62 109 LYS A CA 1
ATOM 849 C C . LYS A 1 109 ? 5.441 2.040 0.089 1.00 24.01 109 LYS A C 1
ATOM 850 O O . LYS A 1 109 ? 4.489 1.372 0.539 1.00 24.44 109 LYS A O 1
ATOM 856 N N . LEU A 1 110 ? 5.420 2.635 -1.116 1.00 23.14 110 LEU A N 1
ATOM 857 C CA . LEU A 1 110 ? 4.346 2.404 -2.076 1.00 20.19 110 LEU A CA 1
ATOM 858 C C . LEU A 1 110 ? 5.067 1.822 -3.298 1.00 21.71 110 LEU A C 1
ATOM 859 O O . LEU A 1 110 ? 6.029 2.402 -3.806 1.00 16.47 110 LEU A O 1
ATOM 864 N N . VAL A 1 111 ? 4.592 0.673 -3.769 1.00 19.21 111 VAL A N 1
ATOM 865 C CA . VAL A 1 111 ? 5.256 0.001 -4.880 1.00 19.07 111 VAL A CA 1
ATOM 866 C C . VAL A 1 111 ? 4.337 -0.240 -6.076 1.00 15.64 111 VAL A C 1
ATOM 867 O O . VAL A 1 111 ? 3.184 -0.614 -5.907 1.00 13.06 111 VAL A O 1
ATOM 871 N N . GLY A 1 112 ? 4.868 -0.030 -7.278 1.00 19.45 112 GLY A N 1
ATOM 872 C CA . GLY A 1 112 ? 4.082 -0.234 -8.483 1.00 23.75 112 GLY A CA 1
ATOM 873 C C . GLY A 1 112 ? 4.606 -1.413 -9.287 1.00 24.84 112 GLY A C 1
ATOM 874 O O . GLY A 1 112 ? 5.450 -2.176 -8.808 1.00 21.59 112 GLY A O 1
ATOM 875 N N . ASP A 1 113 ? 4.113 -1.560 -10.509 1.00 25.28 113 ASP A N 1
ATOM 876 C CA . ASP A 1 113 ? 4.540 -2.650 -11.378 1.00 27.40 113 ASP A CA 1
ATOM 877 C C . ASP A 1 113 ? 6.030 -2.595 -11.682 1.00 31.27 113 ASP A C 1
ATOM 878 O O . ASP A 1 113 ? 6.680 -3.631 -11.845 1.00 30.91 113 ASP A O 1
ATOM 883 N N . ASN A 1 114 ? 6.559 -1.378 -11.776 1.00 31.00 114 ASN A N 1
ATOM 884 C CA . ASN A 1 114 ? 7.953 -1.163 -12.136 1.00 32.49 114 ASN A CA 1
ATOM 885 C C . ASN A 1 114 ? 8.838 -0.592 -11.034 1.00 30.24 114 ASN A C 1
ATOM 886 O O . ASN A 1 114 ? 9.712 0.236 -11.298 1.00 34.56 114 ASN A O 1
ATOM 891 N N . GLY A 1 115 ? 8.607 -1.022 -9.801 1.00 29.32 115 GLY A N 1
ATOM 892 C CA . GLY A 1 115 ? 9.425 -0.539 -8.702 1.00 26.85 115 GLY A CA 1
ATOM 893 C C . GLY A 1 115 ? 8.748 0.396 -7.716 1.00 26.61 115 GLY A C 1
ATOM 894 O O . GLY A 1 115 ? 7.536 0.627 -7.764 1.00 20.98 115 GLY A O 1
ATOM 895 N N . VAL A 1 116 ? 9.547 0.940 -6.808 1.00 19.36 116 VAL A N 1
ATOM 896 C CA . VAL A 1 116 ? 9.027 1.842 -5.795 1.00 23.16 116 VAL A CA 1
ATOM 897 C C . VAL A 1 116 ? 8.391 3.082 -6.402 1.00 20.51 116 VAL A C 1
ATOM 898 O O . VAL A 1 116 ? 8.913 3.663 -7.356 1.00 19.73 116 VAL A O 1
ATOM 902 N N . LEU A 1 117 ? 7.247 3.465 -5.846 1.00 22.84 117 LEU A N 1
ATOM 903 C CA . LEU A 1 117 ? 6.530 4.666 -6.282 1.00 17.84 117 LEU A CA 1
ATOM 904 C C . LEU A 1 117 ? 6.883 5.804 -5.339 1.00 21.06 117 LEU A C 1
ATOM 905 O O . LEU A 1 117 ? 7.091 6.942 -5.753 1.00 17.95 117 LEU A O 1
ATOM 910 N N . ALA A 1 118 ? 6.966 5.477 -4.058 1.00 16.78 118 ALA A N 1
ATOM 911 C CA . ALA A 1 118 ? 7.271 6.484 -3.067 1.00 16.56 118 ALA A CA 1
ATOM 912 C C . ALA A 1 118 ? 7.751 5.812 -1.799 1.00 17.64 118 ALA A C 1
ATOM 913 O O . ALA A 1 118 ? 7.555 4.605 -1.609 1.00 13.74 118 ALA A O 1
ATOM 915 N N . CYS A 1 119 ? 8.382 6.590 -0.929 1.00 15.30 119 CYS A N 1
ATOM 916 C CA . CYS A 1 119 ? 8.888 6.038 0.314 1.00 16.81 119 CYS A CA 1
ATOM 917 C C . CYS A 1 119 ? 9.178 7.155 1.298 1.00 18.02 119 CYS A C 1
ATOM 918 O O . CYS A 1 119 ? 9.847 8.125 0.955 1.00 15.13 119 CYS A O 1
ATOM 921 N N . ALA A 1 120 ? 8.673 7.021 2.518 1.00 17.24 120 ALA A N 1
ATOM 922 C CA . ALA A 1 120 ? 8.923 8.033 3.531 1.00 19.99 120 ALA A CA 1
ATOM 923 C C . ALA A 1 120 ? 9.162 7.362 4.866 1.00 16.70 120 ALA A C 1
ATOM 924 O O . ALA A 1 120 ? 8.550 6.332 5.166 1.00 13.67 120 ALA A O 1
ATOM 926 N N . ILE A 1 121 ? 10.060 7.945 5.649 1.00 15.40 121 ILE A N 1
ATOM 927 C CA . ILE A 1 121 ? 10.380 7.438 6.975 1.00 14.21 121 ILE A CA 1
ATOM 928 C C . ILE A 1 121 ? 9.981 8.534 7.947 1.00 17.51 121 ILE A C 1
ATOM 929 O O . ILE A 1 121 ? 10.394 9.693 7.804 1.00 16.92 121 ILE A O 1
ATOM 934 N N . ALA A 1 122 ? 9.160 8.163 8.926 1.00 13.57 122 ALA A N 1
ATOM 935 C CA . ALA A 1 122 ? 8.673 9.082 9.944 1.00 18.11 122 ALA A CA 1
ATOM 936 C C . ALA A 1 122 ? 9.305 8.702 11.276 1.00 18.03 122 ALA A C 1
ATOM 937 O O . ALA A 1 122 ? 9.184 7.556 11.698 1.00 15.27 122 ALA A O 1
ATOM 939 N N . THR A 1 123 ? 9.957 9.658 11.938 1.00 12.57 123 THR A N 1
ATOM 940 C CA . THR A 1 123 ? 10.613 9.369 13.208 1.00 15.82 123 THR A CA 1
ATOM 941 C C . THR A 1 123 ? 10.060 10.115 14.416 1.00 15.43 123 THR A C 1
ATOM 942 O O . THR A 1 123 ? 10.555 9.913 15.524 1.00 15.70 123 THR A O 1
ATOM 946 N N . HIS A 1 124 ? 9.032 10.942 14.213 1.00 12.77 124 HIS A N 1
ATOM 947 C CA . HIS A 1 124 ? 8.463 11.733 15.310 1.00 15.66 124 HIS A CA 1
ATOM 948 C C . HIS A 1 124 ? 7.231 11.196 16.018 1.00 15.69 124 HIS A C 1
ATOM 949 O O . HIS A 1 124 ? 6.743 11.828 16.960 1.00 15.02 124 HIS A O 1
ATOM 956 N N . ALA A 1 125 ? 6.706 10.058 15.583 1.00 15.23 125 ALA A N 1
ATOM 957 C CA . ALA A 1 125 ? 5.521 9.523 16.234 1.00 15.47 125 ALA A CA 1
ATOM 958 C C . ALA A 1 125 ? 5.769 9.068 17.676 1.00 13.04 125 ALA A C 1
ATOM 959 O O . ALA A 1 125 ? 6.814 8.501 18.005 1.00 14.95 125 ALA A O 1
ATOM 961 N N . LYS A 1 126 ? 4.794 9.351 18.526 1.00 10.77 126 LYS A N 1
ATOM 962 C CA . LYS A 1 126 ? 4.818 8.955 19.926 1.00 19.42 126 LYS A CA 1
ATOM 963 C C . LYS A 1 126 ? 3.455 8.317 20.164 1.00 18.55 126 LYS A C 1
ATOM 964 O O . LYS A 1 126 ? 2.407 8.928 19.885 1.00 17.64 126 LYS A O 1
ATOM 970 N N . ILE A 1 127 ? 3.465 7.081 20.648 1.00 12.80 127 ILE A N 1
ATOM 971 C CA . ILE A 1 127 ? 2.220 6.388 20.931 1.00 16.11 127 ILE A CA 1
ATOM 972 C C . ILE A 1 127 ? 1.893 6.568 22.409 1.00 15.34 127 ILE A C 1
ATOM 973 O O . ILE A 1 127 ? 2.652 6.126 23.268 1.00 14.82 127 ILE A O 1
ATOM 978 N N . ARG A 1 128 ? 0.766 7.226 22.689 1.00 17.38 128 ARG A N 1
ATOM 979 C CA . ARG A 1 128 ? 0.322 7.488 24.063 1.00 17.82 128 ARG A CA 1
ATOM 980 C C . ARG A 1 128 ? -1.175 7.193 24.201 1.00 19.89 128 ARG A C 1
ATOM 981 O O . ARG A 1 128 ? -1.839 6.833 23.234 1.00 16.33 128 ARG A O 1
ATOM 989 N N . ASP A 1 129 ? -1.720 7.340 25.404 1.00 24.03 129 ASP A N 1
ATOM 990 C CA . ASP A 1 129 ? -3.149 7.128 25.552 1.00 27.27 129 ASP A CA 1
ATOM 991 C C . ASP A 1 129 ? -3.840 8.340 24.937 1.00 27.26 129 ASP A C 1
ATOM 992 O O . ASP A 1 129 ? -3.163 9.371 24.787 1.00 30.48 129 ASP A O 1
ATOM 998 N N . ASP B 1 1 ? -0.829 17.535 30.399 1.00 26.23 1 ASP B N 1
ATOM 999 C CA . ASP B 1 1 ? 0.090 16.637 31.164 1.00 23.19 1 ASP B CA 1
ATOM 1000 C C . ASP B 1 1 ? 1.105 17.486 31.920 1.00 26.26 1 ASP B C 1
ATOM 1001 O O . ASP B 1 1 ? 1.134 18.723 31.804 1.00 18.03 1 ASP B O 1
ATOM 1006 N N . GLN B 1 2 ? 1.944 16.815 32.696 1.00 20.78 2 GLN B N 1
ATOM 1007 C CA . GLN B 1 2 ? 2.997 17.512 33.414 1.00 22.22 2 GLN B CA 1
ATOM 1008 C C . GLN B 1 2 ? 3.978 17.973 32.335 1.00 23.97 2 GLN B C 1
ATOM 1009 O O . GLN B 1 2 ? 4.225 17.247 31.375 1.00 20.08 2 GLN B O 1
ATOM 1015 N N . VAL B 1 3 ? 4.499 19.170 32.513 1.00 17.55 3 VAL B N 1
ATOM 1016 C CA . VAL B 1 3 ? 5.464 19.714 31.548 1.00 20.56 3 VAL B CA 1
ATOM 1017 C C . VAL B 1 3 ? 6.741 20.057 32.322 1.00 21.76 3 VAL B C 1
ATOM 1018 O O . VAL B 1 3 ? 6.704 20.239 33.546 1.00 18.55 3 VAL B O 1
ATOM 1022 N N A ASP B 1 4 ? 7.874 20.120 31.623 0.50 21.01 4 ASP B N 1
ATOM 1023 N N B ASP B 1 4 ? 7.857 20.132 31.615 0.50 20.94 4 ASP B N 1
ATOM 1024 C CA A ASP B 1 4 ? 9.150 20.435 32.255 0.50 21.34 4 ASP B CA 1
ATOM 1025 C CA B ASP B 1 4 ? 9.111 20.431 32.267 0.50 20.96 4 ASP B CA 1
ATOM 1026 C C A ASP B 1 4 ? 9.373 21.936 32.321 0.50 21.85 4 ASP B C 1
ATOM 1027 C C B ASP B 1 4 ? 9.355 21.932 32.326 0.50 21.78 4 ASP B C 1
ATOM 1028 O O A ASP B 1 4 ? 9.192 22.652 31.336 0.50 20.44 4 ASP B O 1
ATOM 1029 O O B ASP B 1 4 ? 9.196 22.647 31.334 0.50 20.43 4 ASP B O 1
ATOM 1038 N N . VAL B 1 5 ? 9.749 22.400 33.503 1.00 18.03 5 VAL B N 1
ATOM 1039 C CA . VAL B 1 5 ? 10.044 23.809 33.721 1.00 18.21 5 VAL B CA 1
ATOM 1040 C C . VAL B 1 5 ? 11.302 23.841 34.580 1.00 19.47 5 VAL B C 1
ATOM 1041 O O . VAL B 1 5 ? 11.676 22.835 35.195 1.00 23.20 5 VAL B O 1
ATOM 1045 N N . LYS B 1 6 ? 11.946 24.996 34.627 1.00 13.24 6 LYS B N 1
ATOM 1046 C CA . LYS B 1 6 ? 13.170 25.162 35.392 1.00 19.69 6 LYS B CA 1
ATOM 1047 C C . LYS B 1 6 ? 12.841 26.053 36.588 1.00 21.03 6 LYS B C 1
ATOM 1048 O O . LYS B 1 6 ? 12.389 27.178 36.413 1.00 21.54 6 LYS B O 1
ATOM 1054 N N . ASP B 1 7 ? 13.059 25.540 37.792 1.00 20.84 7 ASP B N 1
ATOM 1055 C CA . ASP B 1 7 ? 12.768 26.303 38.995 1.00 17.77 7 ASP B CA 1
ATOM 1056 C C . ASP B 1 7 ? 13.806 27.414 39.163 1.00 21.11 7 ASP B C 1
ATOM 1057 O O . ASP B 1 7 ? 15.002 27.189 38.980 1.00 21.14 7 ASP B O 1
ATOM 1062 N N . CYS B 1 8 ? 13.357 28.622 39.490 1.00 20.63 8 CYS B N 1
ATOM 1063 C CA . CYS B 1 8 ? 14.290 29.729 39.639 1.00 21.51 8 CYS B CA 1
ATOM 1064 C C . CYS B 1 8 ? 14.285 30.296 41.045 1.00 28.20 8 CYS B C 1
ATOM 1065 O O . CYS B 1 8 ? 14.492 31.502 41.244 1.00 25.63 8 CYS B O 1
ATOM 1068 N N . ALA B 1 9 ? 14.078 29.422 42.022 1.00 26.66 9 ALA B N 1
ATOM 1069 C CA . ALA B 1 9 ? 14.034 29.864 43.399 1.00 29.53 9 ALA B CA 1
ATOM 1070 C C . ALA B 1 9 ? 14.083 28.700 44.363 1.00 26.71 9 ALA B C 1
ATOM 1071 O O . ALA B 1 9 ? 15.112 28.064 44.559 1.00 31.16 9 ALA B O 1
ATOM 1073 N N . ASN B 1 10 ? 12.904 28.499 44.945 1.00 32.20 10 ASN B N 1
ATOM 1074 C CA . ASN B 1 10 ? 12.478 27.520 45.938 1.00 35.13 10 ASN B CA 1
ATOM 1075 C C . ASN B 1 10 ? 12.586 26.033 45.736 1.00 33.80 10 ASN B C 1
ATOM 1076 O O . ASN B 1 10 ? 13.234 25.293 46.488 1.00 33.31 10 ASN B O 1
ATOM 1081 N N . ASN B 1 11 ? 11.755 25.641 44.779 1.00 31.09 11 ASN B N 1
ATOM 1082 C CA . ASN B 1 11 ? 11.457 24.279 44.398 1.00 29.71 11 ASN B CA 1
ATOM 1083 C C . ASN B 1 11 ? 10.152 24.193 45.196 1.00 32.70 11 ASN B C 1
ATOM 1084 O O . ASN B 1 11 ? 9.715 23.127 45.630 1.00 31.33 11 ASN B O 1
ATOM 1089 N N . GLU B 1 12 ? 9.559 25.374 45.406 1.00 28.79 12 GLU B N 1
ATOM 1090 C CA . GLU B 1 12 ? 8.280 25.518 46.105 1.00 30.88 12 GLU B CA 1
ATOM 1091 C C . GLU B 1 12 ? 7.259 24.916 45.141 1.00 31.50 12 GLU B C 1
ATOM 1092 O O . GLU B 1 12 ? 6.212 24.394 45.537 1.00 28.21 12 GLU B O 1
ATOM 1098 N N . ILE B 1 13 ? 7.593 25.011 43.861 1.00 29.89 13 ILE B N 1
ATOM 1099 C CA . ILE B 1 13 ? 6.775 24.447 42.802 1.00 30.96 13 ILE B CA 1
ATOM 1100 C C . ILE B 1 13 ? 7.080 22.983 42.821 1.00 28.83 13 ILE B C 1
ATOM 1101 O O . ILE B 1 13 ? 8.239 22.579 42.772 1.00 33.01 13 ILE B O 1
ATOM 1106 N N . LYS B 1 14 ? 6.037 22.182 42.895 1.00 31.05 14 LYS B N 1
ATOM 1107 C CA . LYS B 1 14 ? 6.249 20.763 42.919 1.00 30.45 14 LYS B CA 1
ATOM 1108 C C . LYS B 1 14 ? 5.816 20.116 41.621 1.00 29.28 14 LYS B C 1
ATOM 1109 O O . LYS B 1 14 ? 6.308 19.053 41.266 1.00 30.66 14 LYS B O 1
ATOM 1115 N N . LYS B 1 15 ? 4.902 20.754 40.912 1.00 24.05 15 LYS B N 1
ATOM 1116 C CA . LYS B 1 15 ? 4.434 20.169 39.670 1.00 28.82 15 LYS B CA 1
ATOM 1117 C C . LYS B 1 15 ? 3.652 21.185 38.877 1.00 26.82 15 LYS B C 1
ATOM 1118 O O . LYS B 1 15 ? 2.893 21.977 39.441 1.00 21.48 15 LYS B O 1
ATOM 1124 N N . VAL B 1 16 ? 3.862 21.166 37.562 1.00 22.38 16 VAL B N 1
ATOM 1125 C CA . VAL B 1 16 ? 3.167 22.068 36.669 1.00 20.29 16 VAL B CA 1
ATOM 1126 C C . VAL B 1 16 ? 2.591 21.239 35.530 1.00 24.17 16 VAL B C 1
ATOM 1127 O O . VAL B 1 16 ? 3.271 20.386 34.958 1.00 20.77 16 VAL B O 1
ATOM 1131 N N A MET B 1 17 ? 1.328 21.496 35.215 0.50 23.72 17 MET B N 1
ATOM 1132 N N B MET B 1 17 ? 1.327 21.494 35.215 0.50 23.72 17 MET B N 1
ATOM 1133 C CA A MET B 1 17 ? 0.635 20.794 34.146 0.50 24.88 17 MET B CA 1
ATOM 1134 C CA B MET B 1 17 ? 0.638 20.792 34.144 0.50 24.87 17 MET B CA 1
ATOM 1135 C C A MET B 1 17 ? 0.000 21.818 33.215 0.50 25.72 17 MET B C 1
ATOM 1136 C C B MET B 1 17 ? 0.000 21.817 33.215 0.50 25.72 17 MET B C 1
ATOM 1137 O O A MET B 1 17 ? -0.443 22.875 33.659 0.50 24.96 17 MET B O 1
ATOM 1138 O O B MET B 1 17 ? -0.444 22.875 33.659 0.50 24.96 17 MET B O 1
ATOM 1147 N N . VAL B 1 18 ? -0.039 21.500 31.927 1.00 24.10 18 VAL B N 1
ATOM 1148 C CA . VAL B 1 18 ? -0.638 22.384 30.935 1.00 24.69 18 VAL B CA 1
ATOM 1149 C C . VAL B 1 18 ? -1.506 21.517 30.037 1.00 26.86 18 VAL B C 1
ATOM 1150 O O . VAL B 1 18 ? -1.022 20.543 29.459 1.00 24.64 18 VAL B O 1
ATOM 1154 N N . ASP B 1 19 ? -2.785 21.862 29.927 1.00 28.42 19 ASP B N 1
ATOM 1155 C CA . ASP B 1 19 ? -3.696 21.093 29.088 1.00 28.62 19 ASP B CA 1
ATOM 1156 C C . ASP B 1 19 ? -3.201 21.031 27.652 1.00 27.30 19 ASP B C 1
ATOM 1157 O O . ASP B 1 19 ? -3.049 22.064 27.001 1.00 28.51 19 ASP B O 1
ATOM 1162 N N . GLY B 1 20 ? -2.947 19.823 27.155 1.00 25.15 20 GLY B N 1
ATOM 1163 C CA . GLY B 1 20 ? -2.491 19.681 25.780 1.00 26.21 20 GLY B CA 1
ATOM 1164 C C . GLY B 1 20 ? -0.987 19.680 25.572 1.00 24.14 20 GLY B C 1
ATOM 1165 O O . GLY B 1 20 ? -0.511 19.579 24.435 1.00 26.94 20 GLY B O 1
ATOM 1166 N N . CYS B 1 21 ? -0.226 19.795 26.652 1.00 19.44 21 CYS B N 1
ATOM 1167 C CA . CYS B 1 21 ? 1.225 19.783 26.544 1.00 21.58 21 CYS B CA 1
ATOM 1168 C C . CYS B 1 21 ? 1.817 18.614 27.310 1.00 20.83 21 CYS B C 1
ATOM 1169 O O . CYS B 1 21 ? 1.138 18.012 28.144 1.00 23.84 21 CYS B O 1
ATOM 1172 N N . HIS B 1 22 ? 3.086 18.303 27.047 1.00 19.66 22 HIS B N 1
ATOM 1173 C CA . HIS B 1 22 ? 3.701 17.144 27.692 1.00 22.33 22 HIS B CA 1
ATOM 1174 C C . HIS B 1 22 ? 5.225 17.173 27.809 1.00 21.88 22 HIS B C 1
ATOM 1175 O O . HIS B 1 22 ? 5.937 17.389 26.818 1.00 18.39 22 HIS B O 1
ATOM 1182 N N . GLY B 1 23 ? 5.712 16.932 29.031 1.00 15.22 23 GLY B N 1
ATOM 1183 C CA . GLY B 1 23 ? 7.144 16.876 29.289 1.00 18.15 23 GLY B CA 1
ATOM 1184 C C . GLY B 1 23 ? 7.996 17.990 28.711 1.00 19.48 23 GLY B C 1
ATOM 1185 O O . GLY B 1 23 ? 7.791 19.161 29.037 1.00 21.28 23 GLY B O 1
ATOM 1186 N N . SER B 1 24 ? 8.957 17.615 27.872 1.00 15.48 24 SER B N 1
ATOM 1187 C CA . SER B 1 24 ? 9.862 18.562 27.220 1.00 21.49 24 SER B CA 1
ATOM 1188 C C . SER B 1 24 ? 9.463 18.809 25.759 1.00 21.30 24 SER B C 1
ATOM 1189 O O . SER B 1 24 ? 10.219 19.452 25.005 1.00 22.68 24 SER B O 1
ATOM 1192 N N . ASP B 1 25 ? 8.286 18.310 25.371 1.00 17.63 25 ASP B N 1
ATOM 1193 C CA . ASP B 1 25 ? 7.753 18.490 24.020 1.00 19.56 25 ASP B CA 1
ATOM 1194 C C . ASP B 1 25 ? 7.400 19.953 23.801 1.00 19.76 25 ASP B C 1
ATOM 1195 O O . ASP B 1 25 ? 7.120 20.689 24.750 1.00 19.12 25 ASP B O 1
ATOM 1200 N N . PRO B 1 26 ? 7.415 20.392 22.540 1.00 18.09 26 PRO B N 1
ATOM 1201 C CA . PRO B 1 26 ? 7.060 21.783 22.236 1.00 16.33 26 PRO B CA 1
ATOM 1202 C C . PRO B 1 26 ? 5.628 21.918 22.785 1.00 18.61 26 PRO B C 1
ATOM 1203 O O . PRO B 1 26 ? 4.787 21.042 22.555 1.00 17.44 26 PRO B O 1
ATOM 1207 N N . CYS B 1 27 ? 5.360 22.981 23.533 1.00 11.97 27 CYS B N 1
ATOM 1208 C CA . CYS B 1 27 ? 4.039 23.185 24.111 1.00 17.36 27 CYS B CA 1
ATOM 1209 C C . CYS B 1 27 ? 3.384 24.262 23.282 1.00 15.58 27 CYS B C 1
ATOM 1210 O O . CYS B 1 27 ? 3.708 25.439 23.409 1.00 15.91 27 CYS B O 1
ATOM 1213 N N . ILE B 1 28 ? 2.472 23.844 22.419 1.00 13.34 28 ILE B N 1
ATOM 1214 C CA . ILE B 1 28 ? 1.825 24.775 21.512 1.00 19.39 28 ILE B CA 1
ATOM 1215 C C . ILE B 1 28 ? 0.728 25.624 22.120 1.00 19.68 28 ILE B C 1
ATOM 1216 O O . ILE B 1 28 ? -0.260 25.114 22.651 1.00 17.82 28 ILE B O 1
ATOM 1221 N N . ILE B 1 29 ? 0.936 26.934 22.034 1.00 15.14 29 ILE B N 1
ATOM 1222 C CA . ILE B 1 29 ? -0.016 27.920 22.523 1.00 20.68 29 ILE B CA 1
ATOM 1223 C C . ILE B 1 29 ? -0.675 28.512 21.271 1.00 22.78 29 ILE B C 1
ATOM 1224 O O . ILE B 1 29 ? -0.031 29.208 20.477 1.00 20.76 29 ILE B O 1
ATOM 1229 N N . HIS B 1 30 ? -1.951 28.192 21.086 1.00 21.66 30 HIS B N 1
ATOM 1230 C CA . HIS B 1 30 ? -2.702 28.652 19.922 1.00 23.93 30 HIS B CA 1
ATOM 1231 C C . HIS B 1 30 ? -3.350 29.988 20.243 1.00 23.45 30 HIS B C 1
ATOM 1232 O O . HIS B 1 30 ? -4.171 30.092 21.160 1.00 21.04 30 HIS B O 1
ATOM 1239 N N . ARG B 1 31 ? -2.984 31.015 19.490 1.00 26.49 31 ARG B N 1
ATOM 1240 C CA . ARG B 1 31 ? -3.563 32.317 19.750 1.00 27.15 31 ARG B CA 1
ATOM 1241 C C . ARG B 1 31 ? -5.047 32.331 19.376 1.00 25.95 31 ARG B C 1
ATOM 1242 O O . ARG B 1 31 ? -5.456 31.758 18.369 1.00 26.20 31 ARG B O 1
ATOM 1250 N N . GLY B 1 32 ? -5.849 32.951 20.233 1.00 29.75 32 GLY B N 1
ATOM 1251 C CA . GLY B 1 32 ? -7.287 33.016 20.018 1.00 32.01 32 GLY B CA 1
ATOM 1252 C C . GLY B 1 32 ? -7.982 31.940 20.832 1.00 31.61 32 GLY B C 1
ATOM 1253 O O . GLY B 1 32 ? -9.201 31.930 20.974 1.00 33.49 32 GLY B O 1
ATOM 1254 N N . LYS B 1 33 ? -7.190 31.029 21.386 1.00 32.02 33 LYS B N 1
ATOM 1255 C CA . LYS B 1 33 ? -7.728 29.925 22.171 1.00 31.08 33 LYS B CA 1
ATOM 1256 C C . LYS B 1 33 ? -7.290 30.034 23.623 1.00 29.38 33 LYS B C 1
ATOM 1257 O O . LYS B 1 33 ? -6.308 30.704 23.933 1.00 28.94 33 LYS B O 1
ATOM 1263 N N . PRO B 1 34 ? -8.022 29.375 24.539 1.00 26.19 34 PRO B N 1
ATOM 1264 C CA . PRO B 1 34 ? -7.653 29.432 25.956 1.00 24.01 34 P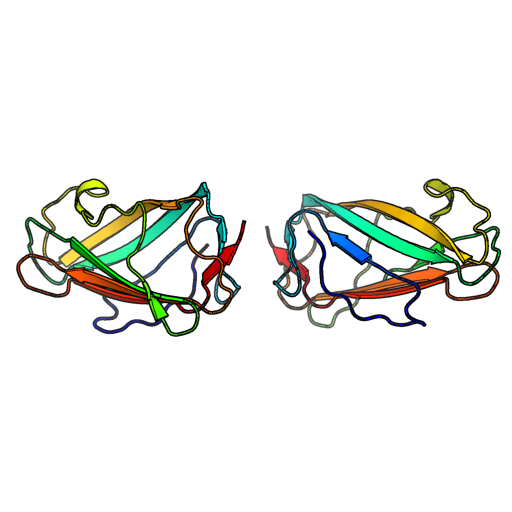RO B CA 1
ATOM 1265 C C . PRO B 1 34 ? -6.456 28.547 26.295 1.00 25.93 34 PRO B C 1
ATOM 1266 O O . PRO B 1 34 ? -6.247 27.497 25.687 1.00 25.77 34 PRO B O 1
ATOM 1270 N N . PHE B 1 35 ? -5.680 28.982 27.279 1.00 24.39 35 PHE B N 1
ATOM 1271 C CA . PHE B 1 35 ? -4.502 28.258 27.735 1.00 25.15 35 PHE B CA 1
ATOM 1272 C C . PHE B 1 35 ? -4.773 27.895 29.187 1.00 26.93 35 PHE B C 1
ATOM 1273 O O . PHE B 1 35 ? -5.063 28.772 29.990 1.00 25.84 35 PHE B O 1
ATOM 1281 N N . THR B 1 36 ? -4.689 26.616 29.532 1.00 23.38 36 THR B N 1
ATOM 1282 C CA . THR B 1 36 ? -4.946 26.221 30.913 1.00 27.17 36 THR B CA 1
ATOM 1283 C C . THR B 1 36 ? -3.721 25.621 31.611 1.00 28.53 36 THR B C 1
ATOM 1284 O O . THR B 1 36 ? -3.107 24.680 31.118 1.00 25.40 36 THR B O 1
ATOM 1288 N N . LEU B 1 37 ? -3.380 26.202 32.757 1.00 29.97 37 LEU B N 1
ATOM 1289 C CA . LEU B 1 37 ? -2.227 25.789 33.555 1.00 32.72 37 LEU B CA 1
ATOM 1290 C C . LEU B 1 37 ? -2.624 25.463 34.989 1.00 34.72 37 LEU B C 1
ATOM 1291 O O . LEU B 1 37 ? -3.519 26.081 35.564 1.00 33.68 37 LEU B O 1
ATOM 1296 N N . GLU B 1 38 ? -1.942 24.488 35.570 1.00 31.20 38 GLU B N 1
ATOM 1297 C CA . GLU B 1 38 ? -2.219 24.110 36.944 1.00 33.33 38 GLU B CA 1
ATOM 1298 C C . GLU B 1 38 ? -0.881 24.019 37.656 1.00 33.96 38 GLU B C 1
ATOM 1299 O O . GLU B 1 38 ? 0.059 23.439 37.130 1.00 30.05 38 GLU B O 1
ATOM 1305 N N . ALA B 1 39 ? -0.748 24.601 38.833 1.00 32.01 39 ALA B N 1
ATOM 1306 C CA . ALA B 1 39 ? 0.534 24.455 39.479 1.00 29.77 39 ALA B CA 1
ATOM 1307 C C . ALA B 1 39 ? 0.353 23.999 40.913 1.00 31.15 39 ALA B C 1
ATOM 1308 O O . ALA B 1 39 ? -0.481 24.528 41.645 1.00 31.06 39 ALA B O 1
ATOM 1310 N N . LEU B 1 40 ? 1.126 22.988 41.285 1.00 28.17 40 LEU B N 1
ATOM 1311 C CA . LEU B 1 40 ? 1.102 22.461 42.631 1.00 30.79 40 LEU B CA 1
ATOM 1312 C C . LEU B 1 40 ? 2.323 23.050 43.347 1.00 27.68 40 LEU B C 1
ATOM 1313 O O . LEU B 1 40 ? 3.453 22.893 42.895 1.00 25.67 40 LEU B O 1
ATOM 1318 N N . PHE B 1 41 ? 2.101 23.736 44.462 1.00 29.52 41 PHE B N 1
ATOM 1319 C CA . PHE B 1 41 ? 3.223 24.333 45.172 1.00 30.05 41 PHE B CA 1
ATOM 1320 C C . PHE B 1 41 ? 2.955 24.558 46.651 1.00 32.96 41 PHE B C 1
ATOM 1321 O O . PHE B 1 41 ? 1.816 24.771 47.060 1.00 31.08 41 PHE B O 1
ATOM 1329 N N . ASP B 1 42 ? 4.023 24.531 47.437 1.00 32.21 42 ASP B N 1
ATOM 1330 C CA . ASP B 1 42 ? 3.922 24.761 48.873 1.00 37.01 42 ASP B CA 1
ATOM 1331 C C . ASP B 1 42 ? 4.154 26.235 49.158 1.00 38.40 42 ASP B C 1
ATOM 1332 O O . ASP B 1 42 ? 5.020 26.841 48.565 1.00 38.12 42 ASP B O 1
ATOM 1337 N N . ALA B 1 43 ? 3.391 26.811 50.078 1.00 40.13 43 ALA B N 1
ATOM 1338 C CA . ALA B 1 43 ? 3.540 28.229 50.372 1.00 40.77 43 ALA B CA 1
ATOM 1339 C C . ALA B 1 43 ? 4.486 28.596 51.505 1.00 40.84 43 ALA B C 1
ATOM 1340 O O . ALA B 1 43 ? 4.369 28.109 52.635 1.00 40.45 43 ALA B O 1
ATOM 1342 N N . ASN B 1 44 ? 5.401 29.500 51.154 1.00 40.67 44 ASN B N 1
ATOM 1343 C CA . ASN B 1 44 ? 6.443 30.065 52.006 1.00 39.94 44 ASN B CA 1
ATOM 1344 C C . ASN B 1 44 ? 5.948 31.239 52.879 1.00 39.86 44 ASN B C 1
ATOM 1345 O O . ASN B 1 44 ? 6.677 31.694 53.767 1.00 39.99 44 ASN B O 1
ATOM 1350 N N . GLN B 1 45 ? 4.728 31.735 52.643 1.00 37.41 45 GLN B N 1
ATOM 1351 C CA . GLN B 1 45 ? 4.248 32.906 53.408 1.00 38.07 45 GLN B CA 1
ATOM 1352 C C . GLN B 1 45 ? 2.728 33.110 53.526 1.00 37.30 45 GLN B C 1
ATOM 1353 O O . GLN B 1 45 ? 1.972 32.624 52.687 1.00 34.35 45 GLN B O 1
ATOM 1359 N N . ASN B 1 46 ? 2.282 33.841 54.555 1.00 35.06 46 ASN B N 1
ATOM 1360 C CA . ASN B 1 46 ? 0.853 34.160 54.674 1.00 34.31 46 ASN B CA 1
ATOM 1361 C C . ASN B 1 46 ? 0.705 35.429 53.797 1.00 33.22 46 ASN B C 1
ATOM 1362 O O . ASN B 1 46 ? 1.525 36.326 53.932 1.00 31.63 46 ASN B O 1
ATOM 1367 N N . THR B 1 47 ? -0.272 35.512 52.890 1.00 32.91 47 THR B N 1
ATOM 1368 C CA . THR B 1 47 ? -0.476 36.761 52.107 1.00 33.82 47 THR B CA 1
ATOM 1369 C C . THR B 1 47 ? -1.900 36.973 51.643 1.00 35.71 47 THR B C 1
ATOM 1370 O O . THR B 1 47 ? -2.612 36.022 51.343 1.00 36.02 47 THR B O 1
ATOM 1374 N N . LYS B 1 48 ? -2.295 38.239 51.566 1.00 35.15 48 LYS B N 1
ATOM 1375 C CA . LYS B 1 48 ? -3.622 38.631 51.118 1.00 36.80 48 LYS B CA 1
ATOM 1376 C C . LYS B 1 48 ? -3.615 38.722 49.601 1.00 37.08 48 LYS B C 1
ATOM 1377 O O . LYS B 1 48 ? -4.660 38.678 48.962 1.00 38.38 48 LYS B O 1
ATOM 1383 N N . THR B 1 49 ? -2.425 38.861 49.033 1.00 35.96 49 THR B N 1
ATOM 1384 C CA . THR B 1 49 ? -2.288 38.952 47.592 1.00 32.87 49 THR B CA 1
ATOM 1385 C C . THR B 1 49 ? -1.352 37.853 47.109 1.00 35.87 49 THR B C 1
ATOM 1386 O O . THR B 1 49 ? -0.798 37.095 47.892 1.00 36.03 49 THR B O 1
ATOM 1390 N N . ALA B 1 50 ? -1.181 37.818 45.830 1.00 37.23 50 ALA B N 1
ATOM 1391 C CA . ALA B 1 50 ? -0.286 36.891 45.171 1.00 37.46 50 ALA B CA 1
ATOM 1392 C C . ALA B 1 50 ? -0.353 37.290 43.734 1.00 39.44 50 ALA B C 1
ATOM 1393 O O . ALA B 1 50 ? -1.160 36.750 42.986 1.00 43.04 50 ALA B O 1
ATOM 1395 N N . LYS B 1 51 ? 0.445 38.227 43.305 1.00 39.23 51 LYS B N 1
ATOM 1396 C CA . LYS B 1 51 ? 0.286 38.610 41.915 1.00 36.74 51 LYS B CA 1
ATOM 1397 C C . LYS B 1 51 ? 1.122 37.770 40.959 1.00 36.04 51 LYS B C 1
ATOM 1398 O O . LYS B 1 51 ? 1.985 37.017 41.389 1.00 35.31 51 LYS B O 1
ATOM 1404 N N . ILE B 1 52 ? 0.849 37.894 39.662 1.00 35.46 52 ILE B N 1
ATOM 1405 C CA . ILE B 1 52 ? 1.580 37.116 38.668 1.00 35.75 52 ILE B CA 1
ATOM 1406 C C . ILE B 1 52 ? 2.460 37.951 37.748 1.00 36.34 52 ILE B C 1
ATOM 1407 O O . ILE B 1 52 ? 1.999 38.593 36.798 1.00 34.64 52 ILE B O 1
ATOM 1412 N N . GLU B 1 53 ? 3.747 37.895 38.075 1.00 35.13 53 GLU B N 1
ATOM 1413 C CA . GLU B 1 53 ? 4.826 38.595 37.400 1.00 35.23 53 GLU B CA 1
ATOM 1414 C C . GLU B 1 53 ? 5.361 37.755 36.243 1.00 35.89 53 GLU B C 1
ATOM 1415 O O . GLU B 1 53 ? 6.023 36.743 36.452 1.00 36.91 53 GLU B O 1
ATOM 1421 N N . ILE B 1 54 ? 5.076 38.187 35.023 1.00 34.61 54 ILE B N 1
ATOM 1422 C CA . ILE B 1 54 ? 5.515 37.453 33.849 1.00 33.09 54 ILE B CA 1
ATOM 1423 C C . ILE B 1 54 ? 6.416 38.226 32.901 1.00 34.08 54 ILE B C 1
ATOM 1424 O O . ILE B 1 54 ? 6.121 39.352 32.496 1.00 29.89 54 ILE B O 1
ATOM 1429 N N . LYS B 1 55 ? 7.529 37.603 32.550 1.00 30.24 55 LYS B N 1
ATOM 1430 C CA . LYS B 1 55 ? 8.451 38.193 31.610 1.00 31.87 55 LYS B CA 1
ATOM 1431 C C . LYS B 1 55 ? 8.487 37.192 30.470 1.00 30.25 55 LYS B C 1
ATOM 1432 O O . LYS B 1 55 ? 8.882 36.035 30.660 1.00 30.84 55 LYS B O 1
ATOM 1438 N N . ALA B 1 56 ? 8.045 37.615 29.297 1.00 23.77 56 ALA B N 1
ATOM 1439 C CA . ALA B 1 56 ? 8.041 36.721 28.150 1.00 24.79 56 ALA B CA 1
ATOM 1440 C C . ALA B 1 56 ? 8.960 37.276 27.087 1.00 26.67 56 ALA B C 1
ATOM 1441 O O . ALA B 1 56 ? 8.862 38.447 26.717 1.00 26.55 56 ALA B O 1
ATOM 1443 N N . SER B 1 57 ? 9.874 36.441 26.614 1.00 21.44 57 SER B N 1
ATOM 1444 C CA . SER B 1 57 ? 10.801 36.861 25.583 1.00 19.53 57 SER B CA 1
ATOM 1445 C C . SER B 1 57 ? 10.512 36.055 24.329 1.00 24.37 57 SER B C 1
ATOM 1446 O O . SER B 1 57 ? 10.613 34.824 24.335 1.00 19.97 57 SER B O 1
ATOM 1449 N N . LEU B 1 58 ? 10.086 36.747 23.273 1.00 18.71 58 LEU B N 1
ATOM 1450 C CA . LEU B 1 58 ? 9.808 36.093 22.008 1.00 27.01 58 LEU B CA 1
ATOM 1451 C C . LEU B 1 58 ? 10.915 36.496 21.058 1.00 29.37 58 LEU B C 1
ATOM 1452 O O . LEU B 1 58 ? 11.040 37.672 20.697 1.00 29.69 58 LEU B O 1
ATOM 1457 N N . ASP B 1 59 ? 11.712 35.517 20.659 1.00 27.71 59 ASP B N 1
ATOM 1458 C CA . ASP B 1 59 ? 12.826 35.755 19.758 1.00 31.20 59 ASP B CA 1
ATOM 1459 C C . ASP B 1 59 ? 13.759 36.846 20.283 1.00 30.26 59 ASP B C 1
ATOM 1460 O O . ASP B 1 59 ? 14.187 37.724 19.532 1.00 28.52 59 ASP B O 1
ATOM 1465 N N . GLY B 1 60 ? 14.057 36.792 21.578 1.00 27.47 60 GLY B N 1
ATOM 1466 C CA . GLY B 1 60 ? 14.975 37.750 22.166 1.00 29.07 60 GLY B CA 1
ATOM 1467 C C . GLY B 1 60 ? 14.392 39.054 22.659 1.00 31.15 60 GLY B C 1
ATOM 1468 O O . GLY B 1 60 ? 15.062 39.794 23.374 1.00 31.27 60 GLY B O 1
ATOM 1469 N N . LEU B 1 61 ? 13.150 39.346 22.288 1.00 30.89 61 LEU B N 1
ATOM 1470 C CA . LEU B 1 61 ? 12.518 40.588 22.713 1.00 34.20 61 LEU B CA 1
ATOM 1471 C C . LEU B 1 61 ? 11.485 40.381 23.803 1.00 32.41 61 LEU B C 1
ATOM 1472 O O . LEU B 1 61 ? 10.579 39.550 23.665 1.00 25.74 61 LEU B O 1
ATOM 1477 N N . GLU B 1 62 ? 11.631 41.147 24.882 1.00 33.03 62 GLU B N 1
ATOM 1478 C CA . GLU B 1 62 ? 10.718 41.057 26.000 1.00 37.25 62 GLU B CA 1
ATOM 1479 C C . GLU B 1 62 ? 9.402 41.633 25.654 1.00 40.40 62 GLU B C 1
ATOM 1480 O O . GLU B 1 62 ? 9.305 42.757 25.146 1.00 38.74 62 GLU B O 1
ATOM 1486 N N . ILE B 1 63 ? 8.359 40.857 25.891 1.00 38.65 63 ILE B N 1
ATOM 1487 C CA . ILE B 1 63 ? 7.026 41.292 25.559 1.00 40.91 63 ILE B CA 1
ATOM 1488 C C . ILE B 1 63 ? 6.115 41.374 26.759 1.00 42.46 63 ILE B C 1
ATOM 1489 O O . ILE B 1 63 ? 6.306 40.679 27.768 1.00 43.74 63 ILE B O 1
ATOM 1494 N N . ASP B 1 64 ? 5.128 42.253 26.641 1.00 41.97 64 ASP B N 1
ATOM 1495 C CA . ASP B 1 64 ? 4.117 42.409 27.666 1.00 41.96 64 ASP B CA 1
ATOM 1496 C C . ASP B 1 64 ? 3.178 41.262 27.341 1.00 43.02 64 ASP B C 1
ATOM 1497 O O . ASP B 1 64 ? 2.955 40.960 26.167 1.00 42.96 64 ASP B O 1
ATOM 1502 N N . VAL B 1 65 ? 2.639 40.601 28.353 1.00 44.17 65 VAL B N 1
ATOM 1503 C CA . VAL B 1 65 ? 1.733 39.509 28.050 1.00 45.32 65 VAL B CA 1
ATOM 1504 C C . VAL B 1 65 ? 0.335 40.084 27.846 1.00 45.61 65 VAL B C 1
ATOM 1505 O O . VAL B 1 65 ? -0.238 40.702 28.742 1.00 46.39 65 VAL B O 1
ATOM 1509 N N . PRO B 1 66 ? -0.214 39.912 26.632 1.00 46.25 66 PRO B N 1
ATOM 1510 C CA . PRO B 1 66 ? -1.528 40.376 26.194 1.00 47.63 66 PRO B CA 1
ATOM 1511 C C . PRO B 1 66 ? -2.712 39.552 26.683 1.00 48.77 66 PRO B C 1
ATOM 1512 O O . PRO B 1 66 ? -2.657 38.324 26.751 1.00 49.01 66 PRO B O 1
ATOM 1516 N N . GLY B 1 67 ? -3.781 40.257 27.026 1.00 50.71 67 GLY B N 1
ATOM 1517 C CA . GLY B 1 67 ? -4.990 39.603 27.487 1.00 50.10 67 GLY B CA 1
ATOM 1518 C C . GLY B 1 67 ? -4.840 38.815 28.771 1.00 50.54 67 GLY B C 1
ATOM 1519 O O . GLY B 1 67 ? -5.672 37.956 29.068 1.00 50.29 67 GLY B O 1
ATOM 1520 N N . ILE B 1 68 ? -3.790 39.096 29.538 1.00 48.61 68 ILE B N 1
ATOM 1521 C CA . ILE B 1 68 ? -3.592 38.378 30.785 1.00 47.93 68 ILE B CA 1
ATOM 1522 C C . ILE B 1 68 ? -4.030 39.174 32.002 1.00 46.52 68 ILE B C 1
ATOM 1523 O O . ILE B 1 68 ? -3.946 40.402 32.048 1.00 45.88 68 ILE B O 1
ATOM 1528 N N . ASP B 1 69 ? -4.495 38.428 32.991 1.00 43.38 69 ASP B N 1
ATOM 1529 C CA . ASP B 1 69 ? -4.959 38.969 34.250 1.00 40.56 69 ASP B CA 1
ATOM 1530 C C . ASP B 1 69 ? -3.917 38.598 35.269 1.00 39.02 69 ASP B C 1
ATOM 1531 O O . ASP B 1 69 ? -3.806 37.438 35.656 1.00 38.58 69 ASP B O 1
ATOM 1536 N N . THR B 1 70 ? -3.168 39.584 35.726 1.00 38.61 70 THR B N 1
ATOM 1537 C CA . THR B 1 70 ? -2.120 39.293 36.669 1.00 37.76 70 THR B CA 1
ATOM 1538 C C . THR B 1 70 ? -2.568 39.004 38.103 1.00 37.90 70 THR B C 1
ATOM 1539 O O . THR B 1 70 ? -1.721 38.864 38.981 1.00 36.94 70 THR B O 1
ATOM 1543 N N . ASN B 1 71 ? -3.876 38.892 38.351 1.00 36.10 71 ASN B N 1
ATOM 1544 C CA . ASN B 1 71 ? -4.344 38.609 39.712 1.00 36.55 71 ASN B CA 1
ATOM 1545 C C . ASN B 1 71 ? -4.626 37.120 39.923 1.00 37.41 71 ASN B C 1
ATOM 1546 O O . ASN B 1 71 ? -5.694 36.616 39.568 1.00 33.35 71 ASN B O 1
ATOM 1551 N N . ALA B 1 72 ? -3.668 36.424 40.522 1.00 34.83 72 ALA B N 1
ATOM 1552 C CA . ALA B 1 72 ? -3.811 34.998 40.774 1.00 34.32 72 ALA B CA 1
ATOM 1553 C C . ALA B 1 72 ? -5.006 34.717 41.681 1.00 33.58 72 ALA B C 1
ATOM 1554 O O . ALA B 1 72 ? -5.646 33.665 41.575 1.00 32.30 72 ALA B O 1
ATOM 1556 N N . CYS B 1 73 ? -5.300 35.661 42.570 1.00 30.74 73 CYS B N 1
ATOM 1557 C CA . CYS B 1 73 ? -6.418 35.531 43.494 1.00 32.06 73 CYS B CA 1
ATOM 1558 C C . CYS B 1 73 ? -7.759 35.455 42.764 1.00 32.46 73 CYS B C 1
ATOM 1559 O O . CYS B 1 73 ? -8.790 35.173 43.372 1.00 33.35 73 CYS B O 1
ATOM 1562 N N . HIS B 1 74 ? -7.739 35.726 41.465 1.00 29.01 74 HIS B N 1
ATOM 1563 C CA . HIS B 1 74 ? -8.945 35.631 40.651 1.00 29.48 74 HIS B CA 1
ATOM 1564 C C . HIS B 1 74 ? -9.099 34.183 40.178 1.00 30.02 74 HIS B C 1
ATOM 1565 O O . HIS B 1 74 ? -10.041 33.866 39.457 1.00 29.05 74 HIS B O 1
ATOM 1572 N N . PHE B 1 75 ? -8.168 33.320 40.577 1.00 29.72 75 PHE B N 1
ATOM 1573 C CA . PHE B 1 75 ? -8.205 31.913 40.187 1.00 33.99 75 PHE B CA 1
ATOM 1574 C C . PHE B 1 75 ? -8.116 30.912 41.353 1.00 37.57 75 PHE B C 1
ATOM 1575 O O . PHE B 1 75 ? -8.262 29.711 41.160 1.00 38.54 75 PHE B O 1
ATOM 1583 N N . MET B 1 76 ? -7.869 31.446 42.544 1.00 38.73 76 MET B N 1
ATOM 1584 C CA . MET B 1 76 ? -7.784 30.650 43.755 1.00 41.02 76 MET B CA 1
ATOM 1585 C C . MET B 1 76 ? -8.462 31.478 44.856 1.00 42.80 76 MET B C 1
ATOM 1586 O O . MET B 1 76 ? -8.772 32.647 44.637 1.00 42.46 76 MET B O 1
ATOM 1591 N N . LYS B 1 77 ? -8.617 30.859 46.018 1.00 41.45 77 LYS B N 1
ATOM 1592 C CA . LYS B 1 77 ? -9.178 31.525 47.169 1.00 42.88 77 LYS B CA 1
ATOM 1593 C C . LYS B 1 77 ? -8.012 32.067 48.011 1.00 42.10 77 LYS B C 1
ATOM 1594 O O . LYS B 1 77 ? -7.207 31.304 48.570 1.00 40.88 77 LYS B O 1
ATOM 1600 N N A CYS B 1 78 ? -7.912 33.393 48.068 0.50 39.18 78 CYS B N 1
ATOM 1601 N N B CYS B 1 78 ? -7.899 33.391 48.038 0.50 39.19 78 CYS B N 1
ATOM 1602 C CA A CYS B 1 78 ? -6.890 34.072 48.866 0.50 37.31 78 CYS B CA 1
ATOM 1603 C CA B CYS B 1 78 ? -6.873 34.059 48.817 0.50 37.34 78 CYS B CA 1
ATOM 1604 C C A CYS B 1 78 ? -7.624 34.598 50.103 0.50 37.71 78 CYS B C 1
ATOM 1605 C C B CYS B 1 78 ? -7.530 34.508 50.118 0.50 37.75 78 CYS B C 1
ATOM 1606 O O A CYS B 1 78 ? -8.862 34.655 50.123 0.50 36.85 78 CYS B O 1
ATOM 1607 O O B CYS B 1 78 ? -8.750 34.481 50.234 0.50 37.08 78 CYS B O 1
ATOM 1612 N N A PRO B 1 79 ? -6.871 35.005 51.140 0.50 36.35 79 PRO B N 1
ATOM 1613 N N B PRO B 1 79 ? -6.738 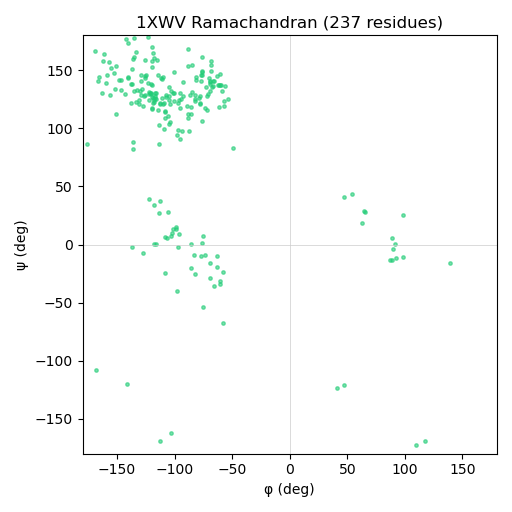34.949 51.110 0.50 36.68 79 PRO B N 1
ATOM 1614 C CA A PRO B 1 79 ? -5.400 34.980 51.136 0.50 36.32 79 PRO B CA 1
ATOM 1615 C CA B PRO B 1 79 ? -5.280 35.095 51.212 0.50 36.85 79 PRO B CA 1
ATOM 1616 C C A PRO B 1 79 ? -4.808 33.572 51.320 0.50 37.81 79 PRO B C 1
ATOM 1617 C C B PRO B 1 79 ? -4.426 33.948 50.677 0.50 38.10 79 PRO B C 1
ATOM 1618 O O A PRO B 1 79 ? -5.559 32.619 51.535 0.50 37.44 79 PRO B O 1
ATOM 1619 O O B PRO B 1 79 ? -4.302 33.752 49.476 0.50 38.15 79 PRO B O 1
ATOM 1626 N N A LEU B 1 80 ? -3.482 33.434 51.192 0.50 36.98 80 LEU B N 1
ATOM 1627 N N B LEU B 1 80 ? -3.809 33.247 51.614 0.50 37.24 80 LEU B N 1
ATOM 1628 C CA A LEU B 1 80 ? -2.843 32.124 51.365 0.50 38.03 80 LEU B CA 1
ATOM 1629 C CA B LEU B 1 80 ? -2.946 32.103 51.377 0.50 38.06 80 LEU B CA 1
ATOM 1630 C C A LEU B 1 80 ? -2.297 31.916 52.766 0.50 36.53 80 LEU B C 1
ATOM 1631 C C B LEU B 1 80 ? -2.321 31.907 52.751 0.50 36.57 80 LEU B C 1
ATOM 1632 O O A LEU B 1 80 ? -1.967 32.873 53.461 0.50 36.42 80 LEU B O 1
ATOM 1633 O O B LEU B 1 80 ? -1.927 32.877 53.406 0.50 36.44 80 LEU B O 1
ATOM 1642 N N . VAL B 1 81 ? -2.199 30.649 53.162 1.00 37.39 81 VAL B N 1
ATOM 1643 C CA . VAL B 1 81 ? -1.667 30.298 54.465 1.00 38.83 81 VAL B CA 1
ATOM 1644 C C . VAL B 1 81 ? -0.348 29.573 54.373 1.00 36.13 81 VAL B C 1
ATOM 1645 O O . VAL B 1 81 ? -0.228 28.495 53.787 1.00 36.69 81 VAL B O 1
ATOM 1649 N N . LYS B 1 82 ? 0.637 30.205 54.986 1.00 36.03 82 LYS B N 1
ATOM 1650 C CA . LYS B 1 82 ? 2.055 29.728 55.029 1.00 37.93 82 LYS B CA 1
ATOM 1651 C C . LYS B 1 82 ? 2.396 28.271 55.431 1.00 39.35 82 LYS B C 1
ATOM 1652 O O . LYS B 1 82 ? 2.784 28.001 56.568 1.00 37.86 82 LYS B O 1
ATOM 1658 N N . GLY B 1 83 ? 2.312 27.350 54.475 1.00 35.10 83 GLY B N 1
ATOM 1659 C CA . GLY B 1 83 ? 2.619 25.955 54.753 1.00 36.00 83 GLY B CA 1
ATOM 1660 C C . GLY B 1 83 ? 1.630 25.054 54.049 1.00 35.59 83 GLY B C 1
ATOM 1661 O O . GLY B 1 83 ? 1.859 23.853 53.891 1.00 33.99 83 GLY B O 1
ATOM 1662 N N . GLN B 1 84 ? 0.523 25.656 53.622 1.00 36.80 84 GLN B N 1
ATOM 1663 C CA . GLN B 1 84 ? -0.542 24.942 52.927 1.00 37.17 84 GLN B CA 1
ATOM 1664 C C . GLN B 1 84 ? -0.102 24.673 51.490 1.00 37.88 84 GLN B C 1
ATOM 1665 O O . GLN B 1 84 ? 0.671 25.440 50.917 1.00 35.03 84 GLN B O 1
ATOM 1671 N N . GLN B 1 85 ? -0.584 23.576 50.919 1.00 35.55 85 GLN B N 1
ATOM 1672 C CA . GLN B 1 85 ? -0.244 23.232 49.545 1.00 35.46 85 GLN B CA 1
ATOM 1673 C C . GLN B 1 85 ? -1.465 23.548 48.715 1.00 37.89 85 GLN B 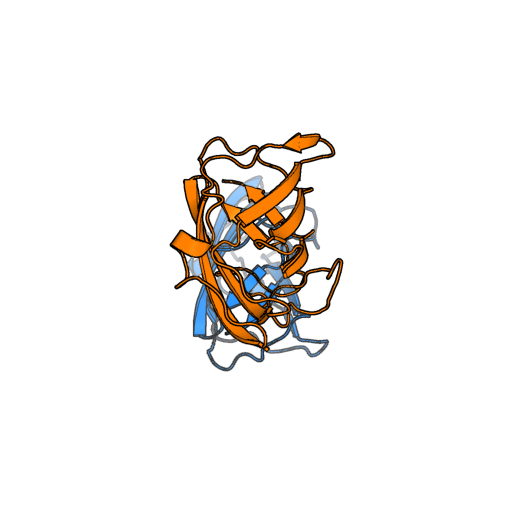C 1
ATOM 1674 O O . GLN B 1 85 ? -2.560 23.069 48.990 1.00 37.11 85 GLN B O 1
ATOM 1680 N N . TYR B 1 86 ? -1.271 24.370 47.697 1.00 35.92 86 TYR B N 1
ATOM 1681 C CA . TYR B 1 86 ? -2.366 24.744 46.833 1.00 36.81 86 TYR B CA 1
ATOM 1682 C C . TYR B 1 86 ? -2.187 24.129 45.452 1.00 37.78 86 TYR B C 1
ATOM 1683 O O . TYR B 1 86 ? -1.060 24.001 44.971 1.00 39.75 86 TYR B O 1
ATOM 1692 N N . ASP B 1 87 ? -3.304 23.713 44.854 1.00 37.98 87 ASP B N 1
ATOM 1693 C CA . ASP B 1 87 ? -3.316 23.136 43.513 1.00 39.21 87 ASP B CA 1
ATOM 1694 C C . ASP B 1 87 ? -4.093 24.157 42.662 1.00 40.38 87 ASP B C 1
ATOM 1695 O O . ASP B 1 87 ? -5.326 24.073 42.485 1.00 40.49 87 ASP B O 1
ATOM 1700 N N . ALA B 1 88 ? -3.331 25.161 42.154 1.00 40.08 88 ALA B N 1
ATOM 1701 C CA . ALA B 1 88 ? -3.801 26.277 41.374 1.00 40.16 88 ALA B CA 1
ATOM 1702 C C . ALA B 1 88 ? -4.088 25.961 39.886 1.00 39.24 88 ALA B C 1
ATOM 1703 O O . ALA B 1 88 ? -3.220 25.456 39.178 1.00 40.61 88 ALA B O 1
ATOM 1705 N N . LYS B 1 89 ? -5.305 26.282 39.432 1.00 35.80 89 LYS B N 1
ATOM 1706 C CA . LYS B 1 89 ? -5.800 26.118 38.038 1.00 37.06 89 LYS B CA 1
ATOM 1707 C C . LYS B 1 89 ? -5.938 27.534 37.434 1.00 36.72 89 LYS B C 1
ATOM 1708 O O . LYS B 1 89 ? -6.677 28.365 37.949 1.00 37.28 89 LYS B O 1
ATOM 1714 N N . TYR B 1 90 ? -5.255 27.807 36.326 1.00 33.35 90 TYR B N 1
ATOM 1715 C CA . TYR B 1 90 ? -5.299 29.138 35.729 1.00 30.52 90 TYR B CA 1
ATOM 1716 C C . TYR B 1 90 ? -5.621 29.073 34.256 1.00 29.95 90 TYR B C 1
ATOM 1717 O O . TYR B 1 90 ? -5.139 28.185 33.562 1.00 30.47 90 TYR B O 1
ATOM 1726 N N . THR B 1 91 ? -6.440 30.002 33.777 1.00 26.60 91 THR B N 1
ATOM 1727 C CA . THR B 1 91 ? -6.780 30.026 32.363 1.00 27.33 91 THR B CA 1
ATOM 1728 C C . THR B 1 91 ? -6.511 31.397 31.761 1.00 28.87 91 THR B C 1
ATOM 1729 O O . THR B 1 91 ? -6.954 32.420 32.275 1.00 29.47 91 THR B O 1
ATOM 1733 N N . TRP B 1 92 ? -5.766 31.406 30.668 1.00 25.85 92 TRP B N 1
ATOM 1734 C CA . TRP B 1 92 ? -5.424 32.639 29.982 1.00 32.06 92 TRP B CA 1
ATOM 1735 C C . TRP B 1 92 ? -6.004 32.518 28.586 1.00 30.38 92 TRP B C 1
ATOM 1736 O O . TRP B 1 92 ? -5.704 31.564 27.869 1.00 28.90 92 TRP B O 1
ATOM 1747 N N . ASN B 1 93 ? -6.866 33.458 28.212 1.00 29.40 93 ASN B N 1
ATOM 1748 C CA . ASN B 1 93 ? -7.449 33.428 26.881 1.00 32.21 93 ASN B CA 1
ATOM 1749 C C . ASN B 1 93 ? -6.481 34.188 25.981 1.00 31.76 93 ASN B C 1
ATOM 1750 O O . ASN B 1 93 ? -6.495 35.418 25.930 1.00 31.00 93 ASN B O 1
ATOM 1755 N N . VAL B 1 94 ? -5.636 33.435 25.283 1.00 29.81 94 VAL B N 1
ATOM 1756 C CA . VAL B 1 94 ? -4.614 34.001 24.408 1.00 29.33 94 VAL B CA 1
ATOM 1757 C C . VAL B 1 94 ? -5.156 34.830 23.255 1.00 25.15 94 VAL B C 1
ATOM 1758 O O . VAL B 1 94 ? -5.870 34.322 22.391 1.00 27.21 94 VAL B O 1
ATOM 1762 N N . PRO B 1 95 ? -4.797 36.120 23.217 1.00 31.06 95 PRO B N 1
ATOM 1763 C CA . PRO B 1 95 ? -5.231 37.055 22.169 1.00 29.71 95 PRO B CA 1
ATOM 1764 C C . PRO B 1 95 ? -4.771 36.607 20.787 1.00 32.52 95 PRO B C 1
ATOM 1765 O O . PRO B 1 95 ? -3.692 36.028 20.648 1.00 30.25 95 PRO B O 1
ATOM 1769 N N . LYS B 1 96 ? -5.571 36.890 19.764 1.00 33.62 96 LYS B N 1
ATOM 1770 C CA . LYS B 1 96 ? -5.204 36.498 18.407 1.00 36.25 96 LYS B CA 1
ATOM 1771 C C . LYS B 1 96 ? -4.031 37.294 17.912 1.00 36.87 96 LYS B C 1
ATOM 1772 O O . LYS B 1 96 ? -3.403 36.938 16.918 1.00 40.78 96 LYS B O 1
ATOM 1778 N N . ILE B 1 97 ? -3.737 38.387 18.590 1.00 34.53 97 ILE B N 1
ATOM 1779 C CA . ILE B 1 97 ? -2.645 39.201 18.144 1.00 35.39 97 ILE B CA 1
ATOM 1780 C C . ILE B 1 97 ? -1.354 38.951 18.905 1.00 34.37 97 ILE B C 1
ATOM 1781 O O . ILE B 1 97 ? -0.425 39.751 18.841 1.00 34.27 97 ILE B O 1
ATOM 1786 N N . ALA B 1 98 ? -1.297 37.842 19.637 1.00 32.77 98 ALA B N 1
ATOM 1787 C CA . ALA B 1 98 ? -0.068 37.502 20.336 1.00 31.56 98 ALA B CA 1
ATOM 1788 C C . ALA B 1 98 ? 0.899 37.137 19.211 1.00 29.86 98 ALA B C 1
ATOM 1789 O O . ALA B 1 98 ? 0.555 36.375 18.308 1.00 29.83 98 ALA B O 1
ATOM 1791 N N . PRO B 1 99 ? 2.119 37.677 19.247 1.00 28.98 99 PRO B N 1
ATOM 1792 C CA . PRO B 1 99 ? 3.086 37.367 18.191 1.00 27.81 99 PRO B CA 1
ATOM 1793 C C . PRO B 1 99 ? 3.397 35.878 18.086 1.00 30.14 99 PRO B C 1
ATOM 1794 O O . PRO B 1 99 ? 3.562 35.202 19.098 1.00 27.75 99 PRO B O 1
ATOM 1798 N N . LYS B 1 100 ? 3.472 35.369 16.862 1.00 25.33 100 LYS B N 1
ATOM 1799 C CA . LYS B 1 100 ? 3.810 33.967 16.673 1.00 27.36 100 LYS B CA 1
ATOM 1800 C C . LYS B 1 100 ? 5.317 33.892 16.888 1.00 25.16 100 LYS B C 1
ATOM 1801 O O . LYS B 1 100 ? 6.031 34.848 16.577 1.00 20.03 100 LYS B O 1
ATOM 1807 N N . SER B 1 101 ? 5.787 32.778 17.449 1.00 20.63 101 SER B N 1
ATOM 1808 C CA . SER B 1 101 ? 7.208 32.576 17.704 1.00 21.16 101 SER B CA 1
ATOM 1809 C C . SER B 1 101 ? 7.543 31.111 18.018 1.00 19.18 101 SER B C 1
ATOM 1810 O O . SER B 1 101 ? 6.759 30.409 18.654 1.00 18.12 101 SER B O 1
ATOM 1813 N N . GLU B 1 102 ? 8.703 30.652 17.562 1.00 18.51 102 GLU B N 1
ATOM 1814 C CA . GLU B 1 102 ? 9.136 29.276 17.845 1.00 17.27 102 GLU B CA 1
ATOM 1815 C C . GLU B 1 102 ? 10.267 29.259 18.879 1.00 20.53 102 GLU B C 1
ATOM 1816 O O . GLU B 1 102 ? 10.839 28.214 19.179 1.00 18.18 102 GLU B O 1
ATOM 1822 N N . ASN B 1 103 ? 10.581 30.427 19.423 1.00 16.72 103 ASN B N 1
ATOM 1823 C CA . ASN B 1 103 ? 11.642 30.549 20.421 1.00 22.60 103 ASN B CA 1
ATOM 1824 C C . ASN B 1 103 ? 11.129 31.459 21.519 1.00 19.88 103 ASN B C 1
ATOM 1825 O O . ASN B 1 103 ? 11.303 32.681 21.483 1.00 20.08 103 ASN B O 1
ATOM 1830 N N . VAL B 1 104 ? 10.469 30.844 22.493 1.00 20.51 104 VAL B N 1
ATOM 1831 C CA . VAL B 1 104 ? 9.874 31.576 23.600 1.00 16.91 104 VAL B CA 1
ATOM 1832 C C . VAL B 1 104 ? 10.440 31.143 24.943 1.00 19.60 104 VAL B C 1
ATOM 1833 O O . VAL B 1 104 ? 10.650 29.953 25.190 1.00 18.03 104 VAL B O 1
ATOM 1837 N N . VAL B 1 105 ? 10.692 32.122 25.798 1.00 17.88 105 VAL B N 1
ATOM 1838 C CA . VAL B 1 105 ? 11.167 31.858 27.148 1.00 21.71 105 VAL B CA 1
ATOM 1839 C C . VAL B 1 105 ? 10.269 32.681 28.060 1.00 22.07 105 VAL B C 1
ATOM 1840 O O . VAL B 1 105 ? 10.170 33.898 27.925 1.00 21.54 105 VAL B O 1
ATOM 1844 N N . VAL B 1 106 ? 9.587 32.012 28.976 1.00 23.49 106 VAL B N 1
ATOM 1845 C CA . VAL B 1 106 ? 8.707 32.716 29.894 1.00 19.74 106 VAL B CA 1
ATOM 1846 C C . VAL B 1 106 ? 9.150 32.468 31.329 1.00 21.16 106 VAL B C 1
ATOM 1847 O O . VAL B 1 106 ? 9.408 31.332 31.717 1.00 19.55 106 VAL B O 1
ATOM 1851 N N . THR B 1 107 ? 9.286 33.542 32.099 1.00 24.17 107 THR B N 1
ATOM 1852 C CA . THR B 1 107 ? 9.666 33.423 33.503 1.00 24.39 107 THR B CA 1
ATOM 1853 C C . THR B 1 107 ? 8.443 33.863 34.279 1.00 23.37 107 THR B C 1
ATOM 1854 O O . THR B 1 107 ? 7.959 34.973 34.096 1.00 23.83 107 THR B O 1
ATOM 1858 N N . VAL B 1 108 ? 7.928 32.983 35.126 1.00 22.85 108 VAL B N 1
ATOM 1859 C CA . VAL B 1 108 ? 6.745 33.311 35.891 1.00 27.20 108 VAL B CA 1
ATOM 1860 C C . VAL B 1 108 ? 7.004 33.186 37.379 1.00 27.40 108 VAL B C 1
ATOM 1861 O O . VAL B 1 108 ? 7.460 32.155 37.863 1.00 23.91 108 VAL B O 1
ATOM 1865 N N . LYS B 1 109 ? 6.752 34.255 38.115 1.00 28.93 109 LYS B N 1
ATOM 1866 C CA . LYS B 1 109 ? 6.927 34.164 39.546 1.00 31.68 109 LYS B CA 1
ATOM 1867 C C . LYS B 1 109 ? 5.688 34.657 40.248 1.00 33.99 109 LYS B C 1
ATOM 1868 O O . LYS B 1 109 ? 4.978 35.537 39.760 1.00 34.55 109 LYS B O 1
ATOM 1874 N N . LEU B 1 110 ? 5.401 34.036 41.378 1.00 34.92 110 LEU B N 1
ATOM 1875 C CA . LEU B 1 110 ? 4.238 34.403 42.156 1.00 35.88 110 LEU B CA 1
ATOM 1876 C C . LEU B 1 110 ? 4.808 35.249 43.267 1.00 35.00 110 LEU B C 1
ATOM 1877 O O . LEU B 1 110 ? 5.786 34.869 43.898 1.00 33.58 110 LEU B O 1
ATOM 1882 N N . VAL B 1 111 ? 4.217 36.417 43.480 1.00 36.51 111 VAL B N 1
ATOM 1883 C CA . VAL B 1 111 ? 4.709 37.294 44.525 1.00 33.57 111 VAL B CA 1
ATOM 1884 C C . VAL B 1 111 ? 3.570 37.649 45.459 1.00 33.79 111 VAL B C 1
ATOM 1885 O O . VAL B 1 111 ? 2.505 38.072 45.005 1.00 31.79 111 VAL B O 1
ATOM 1889 N N . GLY B 1 112 ? 3.793 37.457 46.755 1.00 24.88 112 GLY B N 1
ATOM 1890 C CA . GLY B 1 112 ? 2.777 37.777 47.741 1.00 31.16 112 GLY B CA 1
ATOM 1891 C C . GLY B 1 112 ? 3.116 39.081 48.444 1.00 30.57 112 GLY B C 1
ATOM 1892 O O . GLY B 1 112 ? 3.928 39.861 47.945 1.00 30.27 112 GLY B O 1
ATOM 1893 N N . ASP B 1 113 ? 2.505 39.326 49.600 1.00 33.61 113 ASP B N 1
ATOM 1894 C CA . ASP B 1 113 ? 2.781 40.551 50.351 1.00 34.90 113 ASP B CA 1
ATOM 1895 C C . ASP B 1 113 ? 4.220 40.564 50.848 1.00 36.82 113 ASP B C 1
ATOM 1896 O O . ASP B 1 113 ? 4.868 41.612 50.907 1.00 35.63 113 ASP B O 1
ATOM 1901 N N . ASN B 1 114 ? 4.712 39.385 51.212 1.00 38.93 114 ASN B N 1
ATOM 1902 C CA . ASN B 1 114 ? 6.054 39.261 51.766 1.00 39.58 114 ASN B CA 1
ATOM 1903 C C . ASN B 1 114 ? 7.080 38.668 50.837 1.00 39.17 114 ASN B C 1
ATOM 1904 O O . ASN B 1 114 ? 8.024 38.029 51.290 1.00 39.48 114 ASN B O 1
ATOM 1909 N N . GLY B 1 115 ? 6.907 38.836 49.538 1.00 36.03 115 GLY B N 1
ATOM 1910 C CA . GLY B 1 115 ? 7.916 38.293 48.657 1.00 37.28 115 GLY B CA 1
ATOM 1911 C C . GLY B 1 115 ? 7.520 37.208 47.685 1.00 36.42 115 GLY B C 1
ATOM 1912 O O . GLY B 1 115 ? 6.316 36.943 47.493 1.00 33.10 115 GLY B O 1
ATOM 1913 N N . VAL B 1 116 ? 8.558 36.605 47.078 1.00 36.90 116 VAL B N 1
ATOM 1914 C CA . VAL B 1 116 ? 8.436 35.547 46.072 1.00 34.28 116 VAL B CA 1
ATOM 1915 C C . VAL B 1 116 ? 7.981 34.233 46.640 1.00 34.07 116 VAL B C 1
ATOM 1916 O O . VAL B 1 116 ? 8.660 33.554 47.418 1.00 34.68 116 VAL B O 1
ATOM 1920 N N . LEU B 1 117 ? 6.800 33.905 46.150 1.00 33.97 117 LEU B N 1
ATOM 1921 C CA . LEU B 1 117 ? 6.026 32.719 46.433 1.00 32.20 117 LEU B CA 1
ATOM 1922 C C . LEU B 1 117 ? 6.665 31.552 45.684 1.00 30.87 117 LEU B C 1
ATOM 1923 O O . LEU B 1 117 ? 7.008 30.535 46.282 1.00 27.93 117 LEU B O 1
ATOM 1928 N N . ALA B 1 118 ? 6.844 31.713 44.375 1.00 26.27 118 ALA B N 1
ATOM 1929 C CA . ALA B 1 118 ? 7.437 30.650 43.566 1.00 27.25 118 ALA B CA 1
ATOM 1930 C C . ALA B 1 118 ? 7.940 31.200 42.242 1.00 25.30 118 ALA B C 1
ATOM 1931 O O . ALA B 1 118 ? 7.476 32.239 41.779 1.00 24.82 118 ALA B O 1
ATOM 1933 N N . CYS B 1 119 ? 8.871 30.487 41.620 1.00 22.05 119 CYS B N 1
ATOM 1934 C CA . CYS B 1 119 ? 9.435 30.951 40.359 1.00 20.17 119 CYS B CA 1
ATOM 1935 C C . CYS B 1 119 ? 9.718 29.799 39.405 1.00 19.41 119 CYS B C 1
ATOM 1936 O O . CYS B 1 119 ? 10.362 28.828 39.781 1.00 16.01 119 CYS B O 1
ATOM 1939 N N . ALA B 1 120 ? 9.247 29.921 38.169 1.00 19.33 120 ALA B N 1
ATOM 1940 C CA . ALA B 1 120 ? 9.504 28.893 37.165 1.00 12.86 120 ALA B CA 1
ATOM 1941 C C . ALA B 1 120 ? 9.796 29.523 35.817 1.00 12.13 120 ALA B C 1
ATOM 1942 O O . ALA B 1 120 ? 9.219 30.555 35.456 1.00 15.90 120 ALA B O 1
ATOM 1944 N N . ILE B 1 121 ? 10.712 28.904 35.082 1.00 12.38 121 ILE B N 1
ATOM 1945 C CA . ILE B 1 121 ? 11.068 29.363 33.742 1.00 12.07 121 ILE B CA 1
ATOM 1946 C C . ILE B 1 121 ? 10.659 28.240 32.790 1.00 14.80 121 ILE B C 1
ATOM 1947 O O . ILE B 1 121 ? 10.981 27.078 33.022 1.00 15.80 121 ILE B O 1
ATOM 1952 N N . ALA B 1 122 ? 9.932 28.591 31.738 1.00 14.73 122 ALA B N 1
ATOM 1953 C CA . ALA B 1 122 ? 9.469 27.623 30.740 1.00 16.65 122 ALA B CA 1
ATOM 1954 C C . ALA B 1 122 ? 10.106 27.996 29.407 1.00 17.07 122 ALA B C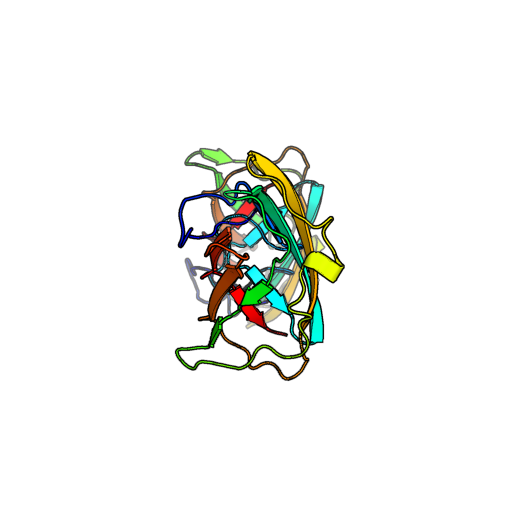 1
ATOM 1955 O O . ALA B 1 122 ? 10.036 29.148 28.985 1.00 16.42 122 ALA B O 1
ATOM 1957 N N . THR B 1 123 ? 10.710 27.020 28.742 1.00 9.49 123 THR B N 1
ATOM 1958 C CA . THR B 1 123 ? 11.389 27.278 27.480 1.00 15.61 123 THR B CA 1
ATOM 1959 C C . THR B 1 123 ? 10.836 26.540 26.274 1.00 16.25 123 THR B C 1
ATOM 1960 O O . THR B 1 123 ? 11.353 26.712 25.174 1.00 17.98 123 THR B O 1
ATOM 1964 N N . HIS B 1 124 ? 9.785 25.738 26.459 1.00 11.54 124 HIS B N 1
ATOM 1965 C CA . HIS B 1 124 ? 9.252 24.937 25.362 1.00 14.01 124 HIS B CA 1
ATOM 1966 C C . HIS B 1 124 ? 7.975 25.459 24.719 1.00 18.31 124 HIS B C 1
ATOM 1967 O O . HIS B 1 124 ? 7.384 24.768 23.896 1.00 15.75 124 HIS B O 1
ATOM 1974 N N . ALA B 1 125 ? 7.536 26.656 25.092 1.00 11.37 125 ALA B N 1
ATOM 1975 C CA . ALA B 1 125 ? 6.312 27.184 24.491 1.00 12.66 125 ALA B CA 1
ATOM 1976 C C . ALA B 1 125 ? 6.587 27.679 23.080 1.00 15.46 125 ALA B C 1
ATOM 1977 O O . ALA B 1 125 ? 7.664 28.207 22.792 1.00 11.24 125 ALA B O 1
ATOM 1979 N N . LYS B 1 126 ? 5.592 27.509 22.215 1.00 12.02 126 LYS B N 1
ATOM 1980 C CA . LYS B 1 126 ? 5.652 27.970 20.831 1.00 16.58 126 LYS B CA 1
ATOM 1981 C C . LYS B 1 126 ? 4.286 28.620 20.605 1.00 21.37 126 LYS B C 1
ATOM 1982 O O . LYS B 1 126 ? 3.258 28.045 20.970 1.00 18.91 126 LYS B O 1
ATOM 1988 N N . ILE B 1 127 ? 4.270 29.822 20.035 1.00 17.52 127 ILE B N 1
ATOM 1989 C CA . ILE B 1 127 ? 3.002 30.502 19.771 1.00 18.63 127 ILE B CA 1
ATOM 1990 C C . ILE B 1 127 ? 2.707 30.382 18.276 1.00 20.71 127 ILE B C 1
ATOM 1991 O O . ILE B 1 127 ? 3.506 30.803 17.441 1.00 19.01 127 ILE B O 1
ATOM 1996 N N . ARG B 1 128 ? 1.566 29.781 17.950 1.00 20.73 128 ARG B N 1
ATOM 1997 C CA . ARG B 1 128 ? 1.155 29.583 16.566 1.00 23.83 128 ARG B CA 1
ATOM 1998 C C . ARG B 1 128 ? -0.359 29.785 16.471 1.00 22.02 128 ARG B C 1
ATOM 1999 O O . ARG B 1 128 ? -1.044 30.019 17.466 1.00 18.00 128 ARG B O 1
ATOM 2007 N N . ASP B 1 129 ? -0.872 29.700 15.257 1.00 26.38 129 ASP B N 1
ATOM 2008 C CA . ASP B 1 129 ? -2.300 29.760 15.089 1.00 31.76 129 ASP B CA 1
ATOM 2009 C C . ASP B 1 129 ? -2.776 28.443 15.649 1.00 33.42 129 ASP B C 1
ATOM 2010 O O . ASP B 1 129 ? -2.416 27.413 15.030 1.00 38.86 129 ASP B O 1
#

CATH classification: 2.60.40.770

Nearest PDB structures (foldseek):
  8vk1-assembly2_A  TM=9.859E-01  e=1.871E-23  Dermatophagoides pteronyssinus
  1xwv-assembly2_B  TM=9.691E-01  e=1.358E-23  Dermatophagoides farinae
  1ktj-assembly1_B  TM=9.962E-01  e=8.790E-23  Dermatophagoides pteronyssinus
  1wrf-assembly1_A  TM=9.235E-01  e=4.061E-20  Dermatophagoides farinae
  1a9v-assembly1_A  TM=8.164E-01  e=1.586E-16  Dermatophagoides pteronyssinus

Solvent-accessible surface area: 14310 Å² total; per-residue (Å²): 82,96,18,74,50,145,55,51,40,109,94,14,31,110,76,12,64,10,102,85,7,75,19,63,19,33,12,46,22,82,45,36,118,95,40,37,51,43,18,47,4,46,3,56,13,92,3,164,68,2,111,17,82,53,121,7,21,16,89,67,136,126,69,119,40,68,73,27,65,58,57,0,34,127,77,20,180,40,86,1,73,137,60,90,101,14,58,18,109,50,86,47,106,3,41,113,140,12,66,109,8,76,97,5,62,32,25,56,73,18,36,10,74,103,34,57,0,5,3,14,54,33,62,59,7,34,16,28,87,81,94,19,56,37,93,51,49,63,70,93,12,27,98,79,11,73,7,104,84,7,61,24,72,28,40,12,39,16,84,61,33,128,91,34,37,51,33,16,39,2,52,7,61,8,81,5,162,70,1,116,22,70,41,94,8,29,14,89,67,128,126,57,128,39,36,62,39,53,66,57,6,31,124,69,33,184,32,80,2,86,126,59,102,97,39,86,16,137,30,63,31,100,2,28,159,129,2,59,111,8,78,96,4,66,26,21,53,46,26,30,10,73,103,29,52,0,3,9,16,51,31,51,42,10,36,12,28,108

Foldseek 3Di:
DWEDWAWDDDPQWDTKAKPQDDYDAQREDEAQAKTKMKIKGAFQAFFQFKFKDKWKAAPRRIDDDPDDDGTQVVPWPPRHDHGDMTMGMDIDHHHNPDDWGQWMKMKIWIAGPVGTGTIIIDTRYTYDD/DWEDWAWDDDVQWVTKDKVQDDYLAQREDEAQAKTKMKIKGFFQDFFQFKWKDKWKAAPRRTDDQPQDDRGQCVFPPDDDDHGDIDTTMDMGRHHNPDDFGQWMKMWIFIAGPPGTGTIIIDTRYTYDD

InterPro domains:
  IPR003172 MD-2-related lipid-recognition domain [PF02221] (20-136)
  IPR003172 MD-2-related lipid-recognition domain [SM00737] (22-141)
  IPR014756 Immunoglobulin E-set [SSF81296] (18-140)
  IPR039670 Sterol transport protein NPC2-like [PTHR11306] (6-137)